Protein AF-0000000077100729 (afdb_homodimer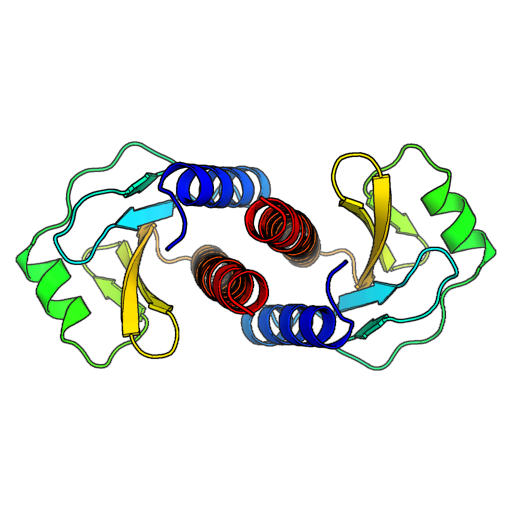)

Nearest PDB structures (foldseek):
  2gx5-assembly1_A  TM=7.049E-01  e=3.904E-05  Bacillus subtilis
  8c7o-assembly1_A  TM=6.662E-01  e=2.184E-04  Staphylococcus aureus subsp. aureus USA300
  3jpu-assembly3_D  TM=3.639E-01  e=1.127E+00  Pseudomonas aeruginosa
  3uid-assembly1_A  TM=4.462E-01  e=2.665E+00  Mycolicibacterium smegmatis MC2 155
  3pu2-assembly4_D  TM=4.890E-01  e=5.243E+00  Cereibacter sphaeroides 2.4.1

Secondary structure (DSSP, 8-state):
---HHHHHHHHHHHHHHH---EEEE-TTS-EEEESS--PPPPHHHHHHHHTSS-SEEEETTEEEEEEEETTEEEEEEEEE---HHHHHHHHHHHHHHHHHHHHHHHHHHHHH-/---HHHHHHHHHHHHHHH---EEEE-TTS-EEEESS--PPPPHHHHHHHHTSS-SEEEETTEEEEEEEETTEEEEEEEEE---HHHHHHHHHHHHHHHHHHHHHHHHHHHHH-

Radius of gyration: 18.24 Å; Cα contacts (8 Å, |Δi|>4): 377; chains: 2; bounding box: 46×57×37 Å

Foldseek 3Di:
DDALVVLQVLQCVLCVVQVWWKWKAWLQQHTSYTPDDDDTDDRVVSPVVVPDPDQWDDDPQKIWGFADAVNHTTMIMITGHDDPSNVVSSVVSSVVVNVVSNVVVVVVVVVVD/DDALVVLQVLQCVLCVVQVWWKWKAWLQQHTSYTPDDDDTDDRVVSPVVVPDPDQWDDDPQKIWGFADAVNHTTMIMITGHDDPSNVVSSVVSSVVVNVVSNVVVVVVVVVVD

Organism: Anaerostipes caccae (strain DSM 14662 / CCUG 47493 / JCM 13470 / NCIMB 13811 / L1-92) (NCBI:txid411490)

Structure (mmCIF, N/CA/C/O backbone):
data_AF-0000000077100729-model_v1
#
loop_
_entity.id
_entity.type
_entity.pdbx_description
1 polymer 'Roadblock/LAMTOR2 domain-containing protein'
#
loop_
_atom_site.group_PDB
_atom_site.id
_atom_site.type_symbol
_atom_site.label_atom_id
_atom_site.label_alt_id
_atom_site.label_comp_id
_atom_site.label_asym_id
_atom_site.label_entity_id
_atom_site.label_seq_id
_atom_site.pdbx_PDB_ins_code
_atom_site.Cartn_x
_atom_site.Cartn_y
_atom_site.Cartn_z
_atom_site.occupancy
_atom_site.B_iso_or_equiv
_atom_site.auth_seq_id
_atom_site.auth_comp_id
_atom_site.auth_asym_id
_atom_site.auth_atom_id
_atom_site.pdbx_PDB_model_num
ATOM 1 N N . MET A 1 1 ? -15.383 6.441 4.66 1 75.31 1 MET A N 1
ATOM 2 C CA . MET A 1 1 ? -14.133 6.93 5.238 1 75.31 1 MET A CA 1
ATOM 3 C C . MET A 1 1 ? -13.477 5.855 6.102 1 75.31 1 MET A C 1
ATOM 5 O O . MET A 1 1 ? -14.164 5.012 6.68 1 75.31 1 MET A O 1
ATOM 9 N N . ILE A 1 2 ? -12.07 5.754 5.949 1 89.88 2 ILE A N 1
ATOM 10 C CA . ILE A 1 2 ? -11.383 4.785 6.797 1 89.88 2 ILE A CA 1
ATOM 11 C C . ILE A 1 2 ? -11.188 5.367 8.195 1 89.88 2 ILE A C 1
ATOM 13 O O . ILE A 1 2 ? -11.086 6.586 8.359 1 89.88 2 ILE A O 1
ATOM 17 N N . SER A 1 3 ? -11.344 4.527 9.227 1 92.75 3 SER A N 1
ATOM 18 C CA . SER A 1 3 ? -11.203 4.965 10.609 1 92.75 3 SER A CA 1
ATOM 19 C C . SER A 1 3 ? -9.766 5.371 10.914 1 92.75 3 SER A C 1
ATOM 21 O O . SER A 1 3 ? -8.836 4.965 10.211 1 92.75 3 SER A O 1
ATOM 23 N N . ASN A 1 4 ? -9.57 6.164 11.992 1 96.56 4 ASN A N 1
ATOM 24 C CA . ASN A 1 4 ? -8.234 6.508 12.453 1 96.56 4 ASN A CA 1
ATOM 25 C C . ASN A 1 4 ? -7.414 5.266 12.781 1 96.56 4 ASN A C 1
ATOM 27 O O . ASN A 1 4 ? -6.195 5.25 12.594 1 96.56 4 ASN A O 1
ATOM 31 N N . GLN A 1 5 ? -8.109 4.273 13.266 1 96.38 5 GLN A N 1
ATOM 32 C CA . GLN A 1 5 ? -7.434 3.029 13.609 1 96.38 5 GLN A CA 1
ATOM 33 C C . GLN A 1 5 ? -6.844 2.363 12.367 1 96.38 5 GLN A C 1
ATOM 35 O O . GLN A 1 5 ? -5.703 1.896 12.391 1 96.38 5 GLN A O 1
ATOM 40 N N . ILE A 1 6 ? -7.605 2.312 11.305 1 96.62 6 ILE A N 1
ATOM 41 C CA . ILE A 1 6 ? -7.121 1.726 10.062 1 96.62 6 ILE A CA 1
ATOM 42 C C . ILE A 1 6 ? -5.945 2.543 9.523 1 96.62 6 ILE A C 1
ATOM 44 O O . ILE A 1 6 ? -4.949 1.981 9.062 1 96.62 6 ILE A O 1
ATOM 48 N N . LEU A 1 7 ? -6.078 3.885 9.625 1 98.31 7 LEU A N 1
ATOM 49 C CA . LEU A 1 7 ? -4.969 4.746 9.219 1 98.31 7 LEU A CA 1
ATOM 50 C C . LEU A 1 7 ? -3.719 4.434 10.031 1 98.31 7 LEU A C 1
ATOM 52 O O . LEU A 1 7 ? -2.629 4.297 9.477 1 98.31 7 LEU A O 1
ATOM 56 N N . GLN A 1 8 ? -3.889 4.312 11.336 1 98.75 8 GLN A N 1
ATOM 57 C CA . GLN A 1 8 ? -2.766 4.055 12.227 1 98.75 8 GLN A CA 1
ATOM 58 C C . GLN A 1 8 ? -2.115 2.707 11.922 1 98.75 8 GLN A C 1
ATOM 60 O O . GLN A 1 8 ? -0.89 2.607 11.836 1 98.75 8 GLN A O 1
ATOM 65 N N . GLU A 1 9 ? -2.969 1.694 11.695 1 98.19 9 GLU A N 1
ATOM 66 C CA . GLU A 1 9 ? -2.455 0.368 11.367 1 98.19 9 GLU A CA 1
ATOM 67 C C . GLU A 1 9 ? -1.696 0.386 10.039 1 98.19 9 GLU A C 1
ATOM 69 O O . GLU A 1 9 ? -0.685 -0.303 9.891 1 98.19 9 GLU A O 1
ATOM 74 N N . THR A 1 10 ? -2.248 1.144 9.109 1 98.69 10 THR A N 1
ATOM 75 C CA . THR A 1 10 ? -1.602 1.272 7.809 1 98.69 10 THR A CA 1
ATOM 76 C C . THR A 1 10 ? -0.228 1.923 7.949 1 98.69 10 THR A C 1
ATOM 78 O O . THR A 1 10 ? 0.768 1.397 7.449 1 98.69 10 THR A O 1
ATOM 81 N N . LEU A 1 11 ? -0.089 3.008 8.719 1 98.62 11 LEU A N 1
ATOM 82 C CA . LEU A 1 11 ? 1.185 3.699 8.891 1 98.62 11 LEU A CA 1
ATOM 83 C C . LEU A 1 11 ? 2.168 2.842 9.68 1 98.62 11 LEU A C 1
ATOM 85 O O . LEU A 1 11 ? 3.357 2.797 9.352 1 98.62 11 LEU A O 1
ATOM 89 N N . ASP A 1 12 ? 1.671 2.137 10.695 1 98.69 12 ASP A N 1
ATOM 90 C CA . ASP A 1 12 ? 2.533 1.261 11.477 1 98.69 12 ASP A CA 1
ATOM 91 C C . ASP A 1 12 ? 3.127 0.152 10.617 1 98.69 12 ASP A C 1
ATOM 93 O O . ASP A 1 12 ? 4.312 -0.172 10.734 1 98.69 12 ASP A O 1
ATOM 97 N N . GLY A 1 13 ? 2.273 -0.422 9.82 1 98.69 13 GLY A N 1
ATOM 98 C CA . GLY A 1 13 ? 2.756 -1.451 8.914 1 98.69 13 GLY A CA 1
ATOM 99 C C . GLY A 1 13 ? 3.824 -0.953 7.957 1 98.69 13 GLY A C 1
ATOM 100 O O . GLY A 1 13 ? 4.855 -1.602 7.777 1 98.69 13 GLY A O 1
ATOM 101 N N . ILE A 1 14 ? 3.635 0.22 7.375 1 98.5 14 ILE A N 1
ATOM 102 C CA . ILE A 1 14 ? 4.598 0.808 6.453 1 98.5 14 ILE A CA 1
ATOM 103 C C . ILE A 1 14 ? 5.891 1.135 7.195 1 98.5 14 ILE A C 1
ATOM 105 O O . ILE A 1 14 ? 6.988 0.877 6.691 1 98.5 14 ILE A O 1
ATOM 109 N N . HIS A 1 15 ? 5.773 1.672 8.383 1 97.88 15 HIS A N 1
ATOM 110 C CA . HIS A 1 15 ? 6.941 2.004 9.195 1 97.88 15 HIS A CA 1
ATOM 111 C C . HIS A 1 15 ? 7.75 0.756 9.531 1 97.88 15 HIS A C 1
ATOM 113 O O . HIS A 1 15 ? 8.984 0.782 9.484 1 97.88 15 HIS A O 1
ATOM 119 N N . SER A 1 16 ? 7.039 -0.288 9.898 1 98.25 16 SER A N 1
ATOM 120 C CA . SER A 1 16 ? 7.711 -1.535 10.258 1 98.25 16 SER A C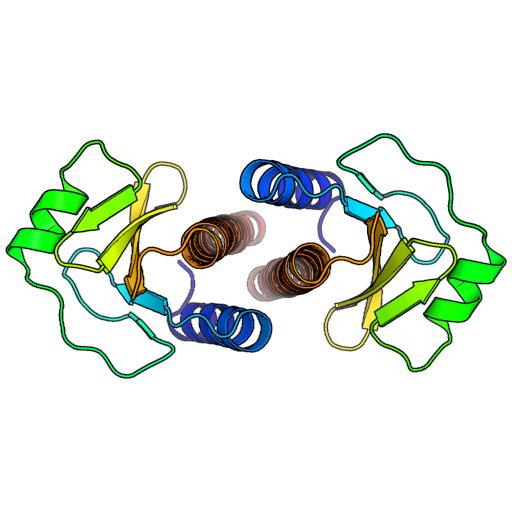A 1
ATOM 121 C C . SER A 1 16 ? 8.531 -2.07 9.086 1 98.25 16 SER A C 1
ATOM 123 O O . SER A 1 16 ? 9.594 -2.66 9.289 1 98.25 16 SER A O 1
ATOM 125 N N . ILE A 1 17 ? 8.055 -1.839 7.906 1 97.25 17 ILE A N 1
ATOM 126 C CA . ILE A 1 17 ? 8.711 -2.344 6.711 1 97.25 17 ILE A CA 1
ATOM 127 C C . ILE A 1 17 ? 9.836 -1.395 6.305 1 97.25 17 ILE A C 1
ATOM 129 O O . ILE A 1 17 ? 10.945 -1.835 5.977 1 97.25 17 ILE A O 1
ATOM 133 N N . SER A 1 18 ? 9.633 -0.106 6.363 1 95.62 18 SER A N 1
ATOM 134 C CA . SER A 1 18 ? 10.492 0.866 5.691 1 95.62 18 SER A CA 1
ATOM 135 C C . SER A 1 18 ? 11.375 1.611 6.688 1 95.62 18 SER A C 1
ATOM 137 O O . SER A 1 18 ? 12.359 2.242 6.301 1 95.62 18 SER A O 1
ATOM 139 N N . ASN A 1 19 ? 10.961 1.644 7.941 1 95.31 19 ASN A N 1
ATOM 140 C CA . ASN A 1 19 ? 11.594 2.428 8.992 1 95.31 19 ASN A CA 1
ATOM 141 C C . ASN A 1 19 ? 11.445 3.926 8.742 1 95.31 19 ASN A C 1
ATOM 143 O O . ASN A 1 19 ? 12.305 4.715 9.141 1 95.31 19 ASN A O 1
ATOM 147 N N . VAL A 1 20 ? 10.469 4.344 7.906 1 95.12 20 VAL A N 1
ATOM 148 C CA . VAL A 1 20 ? 10.195 5.75 7.625 1 95.12 20 VAL A CA 1
ATOM 149 C C . VAL A 1 20 ? 9.078 6.25 8.539 1 95.12 20 VAL A C 1
ATOM 151 O O . VAL A 1 20 ? 8.055 5.574 8.703 1 95.12 20 VAL A O 1
ATOM 154 N N . ASP A 1 21 ? 9.305 7.387 9.156 1 96.69 21 ASP A N 1
ATOM 155 C CA . ASP A 1 21 ? 8.273 8 9.984 1 96.69 21 ASP A CA 1
ATOM 156 C C . ASP A 1 21 ? 7.305 8.82 9.141 1 96.69 21 ASP A C 1
ATOM 158 O O . ASP A 1 21 ? 7.73 9.648 8.32 1 96.69 21 ASP A O 1
ATOM 162 N N . LEU A 1 22 ? 6.062 8.562 9.391 1 97.25 22 LEU A N 1
ATOM 163 C CA . LEU A 1 22 ? 4.992 9.203 8.633 1 97.25 22 LEU A CA 1
ATOM 164 C C . LEU A 1 22 ? 3.887 9.688 9.562 1 97.25 22 LEU A C 1
ATOM 166 O O . LEU A 1 22 ? 3.707 9.148 10.656 1 97.25 22 LEU A O 1
ATOM 170 N N . TYR A 1 23 ? 3.139 10.609 9.164 1 97.38 23 TYR A N 1
ATOM 171 C CA . TYR A 1 23 ? 1.889 10.922 9.852 1 97.38 23 TYR A CA 1
ATOM 172 C C . TYR A 1 23 ? 0.865 11.492 8.875 1 97.38 23 TYR A C 1
ATOM 174 O O . TYR A 1 23 ? 1.23 12.047 7.836 1 97.38 23 TYR A O 1
ATOM 182 N N . VAL A 1 24 ? -0.319 11.281 9.156 1 98.44 24 VAL A N 1
ATOM 183 C CA . VAL A 1 24 ? -1.457 11.742 8.359 1 98.44 24 VAL A CA 1
ATOM 184 C C . VAL A 1 24 ? -2.273 12.75 9.172 1 98.44 24 VAL A C 1
ATOM 186 O O . VAL A 1 24 ? -2.559 12.523 10.344 1 98.44 24 VAL A O 1
ATOM 189 N N . ILE A 1 25 ? -2.627 13.828 8.477 1 98.31 25 ILE A N 1
ATOM 190 C CA . ILE A 1 25 ? -3.438 14.852 9.133 1 98.31 25 ILE A CA 1
ATOM 191 C C . ILE A 1 25 ? -4.684 15.133 8.297 1 98.31 25 ILE A C 1
ATOM 193 O O . ILE A 1 25 ? -4.723 14.828 7.105 1 98.31 25 ILE A O 1
ATOM 197 N N . ASP A 1 26 ? -5.699 15.625 8.984 1 97.88 26 ASP A N 1
ATOM 198 C CA . ASP A 1 26 ? -6.848 16.109 8.219 1 97.88 26 ASP A CA 1
ATOM 199 C C . ASP A 1 26 ? -6.594 17.5 7.664 1 97.88 26 ASP A C 1
ATOM 201 O O . ASP A 1 26 ? -5.484 18.031 7.77 1 97.88 26 ASP A O 1
ATOM 205 N N . LEU A 1 27 ? -7.605 18.062 7.016 1 97.38 27 LEU A N 1
ATOM 206 C CA . LEU A 1 27 ? -7.391 19.312 6.281 1 97.38 27 LEU A CA 1
ATOM 207 C C . LEU A 1 27 ? -7.387 20.5 7.227 1 97.38 27 LEU A C 1
ATOM 209 O O . LEU A 1 27 ? -7.07 21.625 6.816 1 97.38 27 LEU A O 1
ATOM 213 N N . ASN A 1 28 ? -7.691 20.266 8.492 1 96.06 28 ASN A N 1
ATOM 214 C CA . ASN A 1 28 ? -7.598 21.312 9.516 1 96.06 28 ASN A CA 1
ATOM 215 C C . ASN A 1 28 ? -6.297 21.203 10.305 1 96.06 28 ASN A C 1
ATOM 217 O O . ASN A 1 28 ? -6.043 22 11.203 1 96.06 28 ASN A O 1
ATOM 221 N N . GLY A 1 29 ? -5.508 20.172 10.031 1 96.44 29 GLY A N 1
ATOM 222 C CA . GLY A 1 29 ? -4.215 20.031 10.68 1 96.44 29 GLY A CA 1
ATOM 223 C C . GLY A 1 29 ? -4.242 19.078 11.859 1 96.44 29 GLY A C 1
ATOM 224 O O . GLY A 1 29 ? -3.254 18.953 12.586 1 96.44 29 GLY A O 1
ATOM 225 N N . LYS A 1 30 ? -5.398 18.484 12.062 1 96.81 30 LYS A N 1
ATOM 226 C CA . LYS A 1 30 ? -5.492 17.5 13.133 1 96.81 30 LYS A CA 1
ATOM 227 C C . LYS A 1 30 ? -4.766 16.219 12.758 1 96.81 30 LYS A C 1
ATOM 229 O O . LYS A 1 30 ? -4.988 15.664 11.68 1 96.81 30 LYS A O 1
ATOM 234 N N . ILE A 1 31 ? -3.92 15.758 13.656 1 97.88 31 ILE A N 1
ATOM 235 C CA . ILE A 1 31 ? -3.189 14.516 13.43 1 97.88 31 ILE A CA 1
ATOM 236 C C . ILE A 1 31 ? -4.125 13.32 13.625 1 97.88 31 ILE A C 1
ATOM 238 O O . ILE A 1 31 ? -4.738 13.172 14.68 1 97.88 31 ILE A O 1
ATOM 242 N N . LEU A 1 32 ? -4.227 12.492 12.617 1 98.31 32 LEU A N 1
ATOM 243 C CA . LEU A 1 32 ? -5.137 11.352 12.656 1 98.31 32 LEU A CA 1
ATOM 244 C C . LEU A 1 32 ? -4.375 10.055 12.945 1 98.31 32 LEU A C 1
ATOM 246 O O . LEU A 1 32 ? -4.934 9.117 13.516 1 98.31 32 LEU A O 1
ATOM 250 N N . ALA A 1 33 ? -3.162 9.938 12.562 1 98.44 33 ALA A N 1
ATOM 251 C CA . ALA A 1 33 ? -2.27 8.797 12.742 1 98.44 33 ALA A CA 1
ATOM 252 C C . ALA A 1 33 ? -0.808 9.211 12.617 1 98.44 33 ALA A C 1
ATOM 254 O O . ALA A 1 33 ? -0.49 10.172 11.914 1 98.44 33 ALA A O 1
ATOM 255 N N . LYS A 1 34 ? 0.033 8.578 13.328 1 98.44 34 LYS A N 1
ATOM 256 C CA . LYS A 1 34 ? 1.447 8.938 13.312 1 98.44 34 LYS A CA 1
ATOM 257 C C . LYS A 1 34 ? 2.32 7.777 13.773 1 98.44 34 LYS A C 1
ATOM 259 O O . LYS A 1 34 ? 1.901 6.977 14.609 1 98.44 34 LYS A O 1
ATOM 264 N N . THR A 1 35 ? 3.58 7.715 13.227 1 98.12 35 THR A N 1
ATOM 265 C CA . THR A 1 35 ? 4.5 6.66 13.633 1 98.12 35 THR A CA 1
ATOM 266 C C . THR A 1 35 ? 5.551 7.199 14.602 1 98.12 35 THR A C 1
ATOM 268 O O . THR A 1 35 ? 6.371 6.438 15.117 1 98.12 35 THR A O 1
ATOM 271 N N . LYS A 1 36 ? 5.566 8.445 14.781 1 96.44 36 LYS A N 1
ATOM 272 C CA . LYS A 1 36 ? 6.461 9.094 15.727 1 96.44 36 LYS A CA 1
ATOM 273 C C . LYS A 1 36 ? 5.828 10.359 16.312 1 96.44 36 LYS A C 1
ATOM 275 O O . LYS A 1 36 ? 4.926 10.938 15.695 1 96.44 36 LYS A O 1
ATOM 280 N N . GLU A 1 37 ? 6.359 10.727 17.422 1 95.94 37 GLU A N 1
ATOM 281 C CA . GLU A 1 37 ? 5.902 11.992 17.984 1 95.94 37 GLU A CA 1
ATOM 282 C C . GLU A 1 37 ? 6.23 13.164 17.062 1 95.94 37 GLU A C 1
ATOM 284 O O . GLU A 1 37 ? 7.309 13.203 16.469 1 95.94 37 GLU A O 1
ATOM 289 N N . THR A 1 38 ? 5.227 14.008 16.922 1 92.62 38 THR A N 1
ATOM 290 C CA . THR A 1 38 ? 5.383 15.164 16.047 1 92.62 38 THR A CA 1
ATOM 291 C C . THR A 1 38 ? 4.594 16.359 16.578 1 92.62 38 THR A C 1
ATOM 293 O O . THR A 1 38 ? 3.691 16.188 17.406 1 92.62 38 THR A O 1
ATOM 296 N N . GLU A 1 39 ? 5.012 17.469 16.062 1 89.44 39 GLU A N 1
ATOM 297 C CA . GLU A 1 39 ? 4.273 18.672 16.406 1 89.44 39 GLU A CA 1
ATOM 298 C C . GLU A 1 39 ? 3.264 19.031 15.328 1 89.44 39 GLU A C 1
ATOM 300 O O . GLU A 1 39 ? 3.379 18.594 14.188 1 89.44 39 GLU A O 1
ATOM 305 N N . ALA A 1 40 ? 2.271 19.797 15.773 1 89.94 40 ALA A N 1
ATOM 306 C CA . ALA A 1 40 ? 1.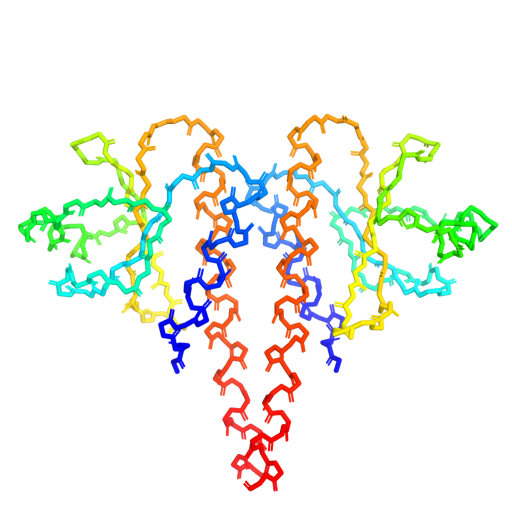286 20.281 14.805 1 89.94 40 ALA A CA 1
ATOM 307 C C . ALA A 1 40 ? 1.955 21.078 13.695 1 89.94 40 ALA A C 1
ATOM 309 O O . ALA A 1 40 ? 2.967 21.75 13.922 1 89.94 40 ALA A O 1
ATOM 310 N N . GLU A 1 41 ? 1.284 20.984 12.586 1 91.62 41 GLU A N 1
ATOM 311 C CA . GLU A 1 41 ? 1.794 21.75 11.453 1 91.62 41 GLU A CA 1
ATOM 312 C C . GLU A 1 41 ? 1.314 23.203 11.516 1 91.62 41 GLU A C 1
ATOM 314 O O . GLU A 1 41 ? 0.227 23.484 12.023 1 91.62 41 GLU A O 1
ATOM 319 N N . ASP A 1 42 ? 2.238 24 11.031 1 93.94 42 ASP A N 1
ATOM 320 C CA . ASP A 1 42 ? 1.835 25.391 10.883 1 93.94 42 ASP A CA 1
ATOM 321 C C . ASP A 1 42 ? 0.598 25.516 9.992 1 93.94 42 ASP A C 1
ATOM 323 O O . ASP A 1 42 ? 0.598 25.047 8.852 1 93.94 42 ASP A O 1
ATOM 327 N N . GLU A 1 43 ? -0.397 26.156 10.516 1 95.38 43 GLU A N 1
ATOM 328 C CA . GLU A 1 43 ? -1.679 26.234 9.82 1 95.38 43 GLU A CA 1
ATOM 329 C C . GLU A 1 43 ? -1.522 26.906 8.461 1 95.38 43 GLU A C 1
ATOM 331 O O . GLU A 1 43 ? -2.102 26.453 7.473 1 95.38 43 GLU A O 1
ATOM 336 N N . ASP A 1 44 ? -0.784 27.984 8.438 1 96.25 44 ASP A N 1
ATOM 337 C CA . ASP A 1 44 ? -0.604 28.719 7.195 1 96.25 44 ASP A CA 1
ATOM 338 C C . ASP A 1 44 ? 0.123 27.875 6.152 1 96.25 44 ASP A C 1
ATOM 340 O O . ASP A 1 44 ? -0.233 27.891 4.973 1 96.25 44 ASP A O 1
ATOM 344 N N . THR A 1 45 ? 1.13 27.219 6.617 1 95.94 45 THR A N 1
ATOM 345 C CA . THR A 1 45 ? 1.863 26.344 5.715 1 95.94 45 THR A CA 1
ATOM 346 C C . THR A 1 45 ? 0.949 25.25 5.16 1 95.94 45 THR A C 1
ATOM 348 O O . THR A 1 45 ? 0.933 25 3.953 1 95.94 45 THR A O 1
ATOM 351 N N . LEU A 1 46 ? 0.194 24.641 6.02 1 97.12 46 LEU A N 1
ATOM 352 C CA . LEU A 1 46 ? -0.724 23.594 5.609 1 97.12 46 LEU A CA 1
ATOM 353 C C . LEU A 1 46 ? -1.76 24.125 4.625 1 97.12 46 LEU A C 1
ATOM 355 O O . LEU A 1 46 ? -1.988 23.516 3.572 1 97.12 46 LEU A O 1
ATOM 359 N N . LYS A 1 47 ? -2.359 25.203 4.949 1 97.44 47 LYS A N 1
ATOM 360 C CA . LYS A 1 47 ? -3.365 25.812 4.09 1 97.44 47 LYS A CA 1
ATOM 361 C C . LYS A 1 47 ? -2.783 26.172 2.721 1 97.44 47 LYS A C 1
ATOM 363 O O . LYS A 1 47 ? -3.445 26 1.696 1 97.44 47 LYS A O 1
ATOM 368 N N . GLY A 1 48 ? -1.6 26.703 2.754 1 97.44 48 GLY A N 1
ATOM 369 C CA . GLY A 1 48 ? -0.917 26.984 1.502 1 97.44 48 GLY A CA 1
ATOM 370 C C . GLY A 1 48 ? -0.777 25.766 0.609 1 97.44 48 GLY A C 1
ATOM 371 O O . GLY A 1 48 ? -1.016 25.844 -0.598 1 97.44 48 GLY A O 1
ATOM 372 N N . PHE A 1 49 ? -0.419 24.688 1.166 1 97.94 49 PHE A N 1
ATOM 373 C CA . PHE A 1 49 ? -0.253 23.453 0.406 1 97.94 49 PHE A CA 1
ATOM 374 C C . PHE A 1 49 ? -1.6 22.938 -0.086 1 97.94 49 PHE A C 1
ATOM 376 O O . PHE A 1 49 ? -1.736 22.547 -1.25 1 97.94 49 PHE A O 1
ATOM 383 N N . ILE A 1 50 ? -2.596 22.906 0.794 1 97.94 50 ILE A N 1
ATOM 384 C CA . ILE A 1 50 ? -3.93 22.422 0.469 1 97.94 50 ILE A CA 1
ATOM 385 C C . ILE A 1 50 ? -4.488 23.188 -0.726 1 97.94 50 ILE A C 1
ATOM 387 O O . ILE A 1 50 ? -5.137 22.609 -1.599 1 97.94 50 ILE A O 1
ATOM 391 N N . ASN A 1 51 ? -4.156 24.391 -0.782 1 97.44 51 ASN A N 1
ATOM 392 C CA . ASN A 1 51 ? -4.73 25.266 -1.802 1 97.44 51 ASN A CA 1
ATOM 393 C C . ASN A 1 51 ? -3.836 25.344 -3.033 1 97.44 51 ASN A C 1
ATOM 395 O O . ASN A 1 51 ? -4.188 26 -4.016 1 97.44 51 ASN A O 1
ATOM 399 N N . SER A 1 52 ? -2.721 24.781 -2.979 1 97 52 SER A N 1
ATOM 400 C CA . SER A 1 52 ? -1.825 24.766 -4.133 1 97 52 SER A CA 1
ATOM 401 C C . SER A 1 52 ? -2.248 23.719 -5.156 1 97 52 SER A C 1
ATOM 403 O O . SER A 1 52 ? -3.076 22.859 -4.859 1 97 52 SER A O 1
ATOM 405 N N . VAL A 1 53 ? -1.693 23.75 -6.332 1 96.12 53 VAL A N 1
ATOM 406 C CA . VAL A 1 53 ? -1.994 22.781 -7.379 1 96.12 53 VAL A CA 1
ATOM 407 C C . VAL A 1 53 ? -1.082 21.562 -7.234 1 96.12 53 VAL A C 1
ATOM 409 O O . VAL A 1 53 ? -1.312 20.531 -7.867 1 96.12 53 VAL A O 1
ATOM 412 N N . ALA A 1 54 ? -0.042 21.734 -6.355 1 96.5 54 ALA A N 1
ATOM 413 C CA . ALA A 1 54 ? 0.934 20.672 -6.207 1 96.5 54 ALA A CA 1
ATOM 414 C C . ALA A 1 54 ? 0.321 19.469 -5.496 1 96.5 54 ALA A C 1
ATOM 416 O O . ALA A 1 54 ? -0.434 19.625 -4.535 1 96.5 54 ALA A O 1
ATOM 417 N N . GLU A 1 55 ? 0.598 18.234 -5.949 1 96.94 55 GLU A N 1
ATOM 418 C CA . GLU A 1 55 ? 0.182 17.016 -5.258 1 96.94 55 GLU A CA 1
ATOM 419 C C . GLU A 1 55 ? 1.154 16.656 -4.137 1 96.94 55 GLU A C 1
ATOM 421 O O . GLU A 1 55 ? 0.794 15.938 -3.201 1 96.94 55 GLU A O 1
ATOM 426 N N . SER A 1 56 ? 2.381 17.125 -4.301 1 96.06 56 SER A N 1
ATOM 427 C CA . SER A 1 56 ? 3.43 16.953 -3.301 1 96.06 56 SER A CA 1
ATOM 428 C C . SER A 1 56 ? 4.379 18.156 -3.299 1 96.06 56 SER A C 1
ATOM 430 O O . SER A 1 56 ? 4.512 18.844 -4.309 1 96.06 56 SER A O 1
ATOM 432 N N . GLN A 1 57 ? 4.859 18.375 -2.074 1 94.25 57 GLN A N 1
ATOM 433 C CA . GLN A 1 57 ? 5.754 19.531 -1.965 1 94.25 57 GLN A CA 1
ATOM 434 C C . GLN A 1 57 ? 6.66 19.406 -0.742 1 94.25 57 GLN A C 1
ATOM 436 O O . GLN A 1 57 ? 6.281 18.797 0.261 1 94.25 57 GLN A O 1
ATOM 441 N N . VAL A 1 58 ? 7.906 19.984 -0.914 1 93.12 58 VAL A N 1
ATOM 442 C CA . VAL A 1 58 ? 8.812 20.094 0.228 1 93.12 58 VAL A CA 1
ATOM 443 C C . VAL A 1 58 ? 8.703 21.484 0.843 1 93.12 58 VAL A C 1
ATOM 445 O O . VAL A 1 58 ? 8.844 22.484 0.146 1 93.12 58 VAL A O 1
ATOM 448 N N . VAL A 1 59 ? 8.352 21.516 2.137 1 90.25 59 VAL A N 1
ATOM 449 C CA . VAL A 1 59 ? 8.25 22.781 2.846 1 90.25 5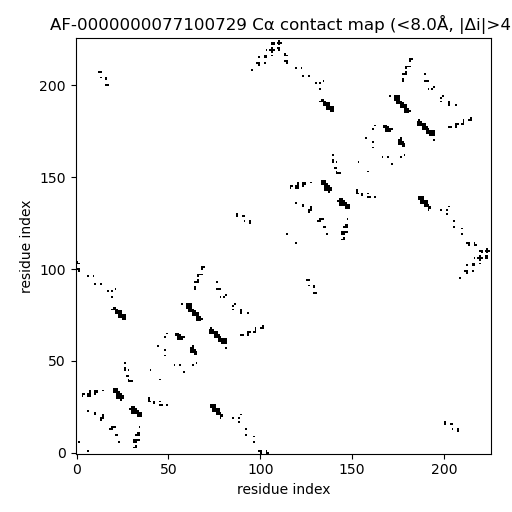9 VAL A CA 1
ATOM 450 C C . VAL A 1 59 ? 8.906 22.672 4.219 1 90.25 59 VAL A C 1
ATOM 452 O O . VAL A 1 59 ? 8.516 21.828 5.027 1 90.25 59 VAL A O 1
ATOM 455 N N . GLY A 1 60 ? 9.883 23.531 4.555 1 86.38 60 GLY A N 1
ATOM 456 C CA . GLY A 1 60 ? 10.484 23.562 5.879 1 86.38 60 GLY A CA 1
ATOM 457 C C . GLY A 1 60 ? 11.109 22.25 6.289 1 86.38 60 GLY A C 1
ATOM 458 O O . GLY A 1 60 ? 10.938 21.797 7.426 1 86.38 60 GLY A O 1
ATOM 459 N N . GLY A 1 61 ? 11.625 21.453 5.445 1 83.38 61 GLY A N 1
ATOM 460 C CA . GLY A 1 61 ? 12.312 20.219 5.762 1 83.38 61 GLY A CA 1
ATOM 461 C C . GLY A 1 61 ? 11.383 19.016 5.836 1 83.38 61 GLY A C 1
ATOM 462 O O . GLY A 1 61 ? 11.805 17.922 6.211 1 83.38 61 GLY A O 1
ATOM 463 N N . LYS A 1 62 ? 10.125 19.281 5.516 1 89.19 62 LYS A N 1
ATOM 464 C CA . LYS A 1 62 ? 9.148 18.203 5.484 1 89.19 62 LYS A CA 1
ATOM 465 C C . LYS A 1 62 ? 8.586 18 4.082 1 89.19 62 LYS A C 1
ATOM 467 O O . LYS A 1 62 ? 8.555 18.953 3.287 1 89.19 62 LYS A O 1
ATOM 472 N N . GLN A 1 63 ? 8.188 16.859 3.82 1 94.25 63 GLN A N 1
ATOM 473 C CA . GLN A 1 63 ? 7.508 16.562 2.561 1 94.25 63 GLN A CA 1
ATOM 474 C C . GLN A 1 63 ? 6.012 16.359 2.771 1 94.25 63 GLN A C 1
ATOM 476 O O . GLN A 1 63 ? 5.602 15.602 3.654 1 94.25 63 GLN A O 1
ATOM 481 N N . TYR A 1 64 ? 5.219 17.062 1.952 1 96.88 64 TYR A N 1
ATOM 482 C CA . TYR A 1 64 ? 3.764 17.016 1.994 1 96.88 64 TYR A CA 1
ATOM 483 C C . TYR A 1 64 ? 3.209 16.281 0.783 1 96.88 64 TYR A C 1
ATOM 485 O O . TYR A 1 64 ? 3.686 16.453 -0.338 1 96.88 64 TYR A O 1
ATOM 493 N N . PHE A 1 65 ? 2.189 15.438 1.038 1 98.38 65 PHE A N 1
ATOM 494 C CA . PHE A 1 65 ? 1.504 14.734 -0.04 1 98.38 65 PHE A CA 1
ATOM 495 C C . PHE A 1 65 ? -0.008 14.82 0.138 1 98.38 65 PHE A C 1
ATOM 497 O O . PHE A 1 65 ? -0.519 14.625 1.243 1 98.38 65 PHE A O 1
ATOM 504 N N . LYS A 1 66 ? -0.699 15.078 -0.92 1 98.75 66 LYS A N 1
ATOM 505 C CA . LYS A 1 66 ? -2.158 15.039 -0.888 1 98.75 66 LYS A CA 1
ATOM 506 C C . LYS A 1 66 ? -2.676 13.617 -1.029 1 98.75 66 LYS A C 1
ATOM 508 O O . LYS A 1 66 ? -2.129 12.82 -1.802 1 98.75 66 LYS A O 1
ATOM 513 N N . ILE A 1 67 ? -3.625 13.281 -0.28 1 98.62 67 ILE A N 1
ATOM 514 C CA . ILE A 1 67 ? -4.348 12.023 -0.405 1 98.62 67 ILE A CA 1
ATOM 515 C C . ILE A 1 67 ? -5.777 12.289 -0.873 1 98.62 67 ILE A C 1
ATOM 517 O O . ILE A 1 67 ? -6.539 12.977 -0.192 1 98.62 67 ILE A O 1
ATOM 521 N N . PHE A 1 68 ? -6.137 11.617 -1.95 1 98.12 68 PHE A N 1
ATOM 522 C CA . PHE A 1 68 ? -7.441 11.891 -2.537 1 98.12 68 PHE A CA 1
ATOM 523 C C . PHE A 1 68 ? -8.383 10.703 -2.361 1 98.12 68 PHE A C 1
ATOM 525 O O . PHE A 1 68 ? -7.949 9.555 -2.418 1 98.12 68 PHE A O 1
ATOM 532 N N . ASP A 1 69 ? -9.602 10.984 -2.078 1 96.19 69 ASP A N 1
ATOM 533 C CA . ASP A 1 69 ? -10.727 10.062 -2.189 1 96.19 69 ASP A CA 1
ATOM 534 C C . ASP A 1 69 ? -11.562 10.367 -3.432 1 96.19 69 ASP A C 1
ATOM 536 O O . ASP A 1 69 ? -12.5 11.164 -3.375 1 96.19 69 ASP A O 1
ATOM 540 N N . ASP A 1 70 ? -11.414 9.602 -4.43 1 89.75 70 ASP A N 1
ATOM 541 C CA . ASP A 1 70 ? -12.125 9.859 -5.684 1 89.75 70 ASP A CA 1
ATOM 542 C C . ASP A 1 70 ? -12.07 11.344 -6.043 1 89.75 70 ASP A C 1
ATOM 544 O O . ASP A 1 70 ? -13.117 11.984 -6.215 1 89.75 70 ASP A O 1
ATOM 548 N N . LYS A 1 71 ? -11.195 12.078 -6.285 1 91.31 71 LYS A N 1
ATOM 549 C CA . LYS A 1 71 ? -10.938 13.438 -6.754 1 91.31 71 LYS A CA 1
ATOM 550 C C . LYS A 1 71 ? -11.055 14.445 -5.613 1 91.31 71 LYS A C 1
ATOM 552 O O . LYS A 1 71 ? -10.672 15.602 -5.762 1 91.31 71 LYS A O 1
ATOM 557 N N . ARG A 1 72 ? -11.602 13.992 -4.523 1 95.31 72 ARG A N 1
ATOM 558 C CA . ARG A 1 72 ? -11.719 14.883 -3.381 1 95.31 72 ARG A CA 1
ATOM 559 C C . ARG A 1 72 ? -10.508 14.758 -2.461 1 95.31 72 ARG A C 1
ATOM 561 O O . ARG A 1 72 ? -10.148 13.656 -2.051 1 95.31 72 ARG A O 1
ATOM 568 N N . LEU A 1 73 ? -9.969 15.898 -2.158 1 98 73 LEU A N 1
ATOM 569 C CA . LEU A 1 73 ? -8.867 15.914 -1.202 1 98 73 LEU A CA 1
ATOM 570 C C . LEU A 1 73 ? -9.344 15.531 0.192 1 98 73 LEU A C 1
ATOM 572 O O . LEU A 1 73 ? -10.219 16.188 0.757 1 98 73 LEU A O 1
ATOM 576 N N . GLU A 1 74 ? -8.742 14.469 0.724 1 97.94 74 GLU A N 1
ATOM 577 C CA . GLU A 1 74 ? -9.242 13.922 1.983 1 97.94 74 GLU A CA 1
ATOM 578 C C . GLU A 1 74 ? -8.25 14.148 3.117 1 97.94 74 GLU A C 1
ATOM 580 O O . GLU A 1 74 ? -8.633 14.523 4.227 1 97.94 74 GLU A O 1
ATOM 585 N N . TYR A 1 75 ? -7.043 13.836 2.904 1 98.38 75 TYR A N 1
ATOM 586 C CA . TYR A 1 75 ? -5.996 13.914 3.918 1 98.38 75 TYR A CA 1
ATOM 587 C C . TYR A 1 75 ? -4.711 14.492 3.336 1 98.38 75 TYR A C 1
ATOM 589 O O . TYR A 1 75 ? -4.598 14.664 2.121 1 98.38 75 TYR A O 1
ATOM 597 N N . VAL A 1 76 ? -3.795 14.82 4.25 1 98.62 76 VAL A N 1
ATOM 598 C CA . VAL A 1 76 ? -2.412 15.125 3.895 1 98.62 76 VAL A CA 1
ATOM 599 C C . VAL A 1 76 ? -1.47 14.172 4.625 1 98.62 76 VAL A C 1
ATOM 601 O O . VA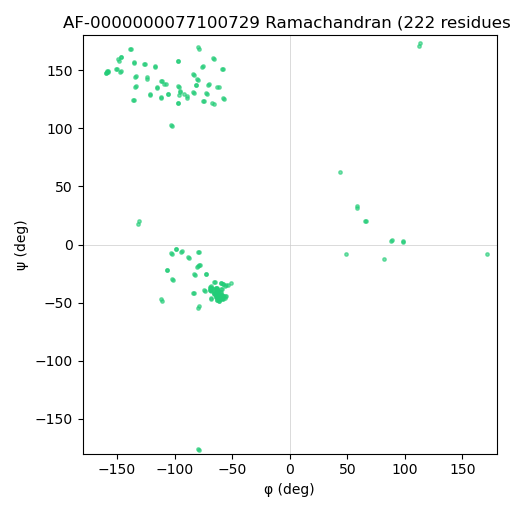L A 1 76 ? -1.629 13.93 5.82 1 98.62 76 VAL A O 1
ATOM 604 N N . LEU A 1 77 ? -0.583 13.562 3.863 1 98.69 77 LEU A N 1
ATOM 605 C CA . LEU A 1 77 ? 0.5 12.773 4.438 1 98.69 77 LEU A CA 1
ATOM 606 C C . LEU A 1 77 ? 1.777 13.594 4.547 1 98.69 77 LEU A C 1
ATOM 608 O O . LEU A 1 77 ? 2.129 14.328 3.623 1 98.69 77 LEU A O 1
ATOM 612 N N . LEU A 1 78 ? 2.443 13.477 5.688 1 97.12 78 LEU A N 1
ATOM 613 C CA . LEU A 1 78 ? 3.707 14.18 5.887 1 97.12 78 LEU A CA 1
ATOM 614 C C . LEU A 1 78 ? 4.82 13.203 6.258 1 97.12 78 LEU A C 1
ATOM 616 O O . LEU A 1 78 ? 4.578 12.203 6.941 1 97.12 78 LEU A O 1
ATOM 620 N N . ALA A 1 79 ? 5.957 13.438 5.812 1 94.69 79 ALA A N 1
ATOM 621 C CA . ALA A 1 79 ? 7.172 12.695 6.133 1 94.69 79 ALA A CA 1
ATOM 622 C C . ALA A 1 79 ? 8.336 13.641 6.426 1 94.69 79 ALA A C 1
ATOM 624 O O . ALA A 1 79 ? 8.453 14.703 5.805 1 94.69 79 ALA A O 1
ATOM 625 N N . ASP A 1 80 ? 9.125 13.125 7.395 1 87.44 80 ASP A N 1
ATOM 626 C CA . ASP A 1 80 ? 10.305 13.93 7.699 1 87.44 80 ASP A CA 1
ATOM 627 C C . ASP A 1 80 ? 11.484 13.523 6.824 1 87.44 80 ASP A C 1
ATOM 629 O O . ASP A 1 80 ? 11.82 12.336 6.734 1 87.44 80 ASP A O 1
ATOM 633 N N . GLY A 1 81 ? 12.016 14.438 6.227 1 77.5 81 GLY A N 1
ATOM 634 C CA . GLY A 1 81 ? 13.203 14.164 5.434 1 77.5 81 GLY A CA 1
ATOM 635 C C . GLY A 1 81 ? 12.977 14.312 3.943 1 77.5 81 GLY A C 1
ATOM 636 O O . GLY A 1 81 ? 11.836 14.516 3.502 1 77.5 81 GLY A O 1
ATOM 637 N N . GLU A 1 82 ? 14.164 14.242 3.168 1 77.19 82 GLU A N 1
ATOM 638 C CA . GLU A 1 82 ? 14.086 14.531 1.74 1 77.19 82 GLU A CA 1
ATOM 639 C C . GLU A 1 82 ? 14.781 13.453 0.914 1 77.19 82 GLU A C 1
ATOM 641 O O . GLU A 1 82 ? 15.008 13.633 -0.284 1 77.19 82 GLU A O 1
ATOM 646 N N . SER A 1 83 ? 14.977 12.312 1.446 1 82.75 83 SER A N 1
ATOM 647 C CA . SER A 1 83 ? 15.664 11.297 0.669 1 82.75 83 SER A CA 1
ATOM 648 C C . SER A 1 83 ? 14.75 10.68 -0.384 1 82.75 83 SER A C 1
ATOM 650 O O . SER A 1 83 ? 13.523 10.758 -0.265 1 82.75 83 SER A O 1
ATOM 652 N N . GLU A 1 84 ? 15.367 10.203 -1.452 1 82.62 84 GLU A N 1
ATOM 653 C CA . GLU A 1 84 ? 14.633 9.539 -2.521 1 82.62 84 GLU A CA 1
ATOM 654 C C . GLU A 1 84 ? 13.875 8.32 -1.994 1 82.62 84 GLU A C 1
ATOM 656 O O . GLU A 1 84 ? 12.766 8.031 -2.443 1 82.62 84 GLU A O 1
ATOM 661 N N . SER A 1 85 ? 14.469 7.621 -1.105 1 87.69 85 SER A N 1
ATOM 662 C CA . SER A 1 85 ? 13.82 6.449 -0.525 1 87.69 85 SER A CA 1
ATOM 663 C C . SER A 1 85 ? 12.562 6.84 0.251 1 87.69 85 SER A C 1
ATOM 665 O O . SER A 1 85 ? 11.531 6.172 0.155 1 87.69 85 SER A O 1
ATOM 667 N N . MET A 1 86 ? 12.695 7.988 0.929 1 91.62 86 MET A N 1
ATOM 668 C CA . MET A 1 86 ? 11.547 8.484 1.68 1 91.62 86 MET A CA 1
ATOM 669 C C . MET A 1 86 ? 10.422 8.891 0.739 1 91.62 86 MET A C 1
ATOM 671 O O . MET A 1 86 ? 9.25 8.609 1.008 1 91.62 86 MET A O 1
ATOM 675 N N . TYR A 1 87 ? 10.844 9.477 -0.372 1 93.75 87 TYR A N 1
ATOM 676 C CA . TYR A 1 87 ? 9.844 9.922 -1.341 1 93.75 87 TYR A CA 1
ATOM 677 C C . TYR A 1 87 ? 9.047 8.742 -1.884 1 93.75 87 TYR A C 1
ATOM 679 O O . TYR A 1 87 ? 7.82 8.789 -1.946 1 93.75 87 TYR A O 1
ATOM 687 N N . MET A 1 88 ? 9.727 7.703 -2.225 1 94.94 88 MET A N 1
ATOM 688 C CA . MET A 1 88 ? 9.086 6.508 -2.77 1 94.94 88 MET A CA 1
ATOM 689 C C . MET A 1 88 ? 8.141 5.883 -1.747 1 94.94 88 MET A C 1
ATOM 691 O O . MET A 1 88 ? 7 5.551 -2.07 1 94.94 88 MET A O 1
ATOM 695 N N . VAL A 1 89 ? 8.633 5.785 -0.526 1 96.69 89 VAL A N 1
ATOM 696 C CA . VAL A 1 89 ? 7.848 5.18 0.542 1 96.69 89 VAL A CA 1
ATOM 697 C C . VAL A 1 89 ? 6.594 6.012 0.796 1 96.69 89 VAL A C 1
ATOM 699 O O . VAL A 1 89 ? 5.5 5.465 0.954 1 96.69 89 VAL A O 1
ATOM 702 N N . ALA A 1 90 ? 6.703 7.305 0.786 1 97.62 90 ALA A N 1
ATOM 703 C CA . ALA A 1 90 ? 5.57 8.195 1.022 1 97.62 90 ALA A CA 1
ATOM 704 C C . ALA A 1 90 ? 4.543 8.086 -0.1 1 97.62 90 ALA A C 1
ATOM 706 O O . ALA A 1 90 ? 3.338 8.039 0.156 1 97.62 90 ALA A O 1
ATOM 707 N N . LYS A 1 91 ? 5.074 8.016 -1.325 1 97.62 91 LYS A N 1
ATOM 708 C CA . LYS A 1 91 ? 4.164 7.855 -2.457 1 97.62 91 LYS A CA 1
ATOM 709 C C . LYS A 1 91 ? 3.41 6.531 -2.377 1 97.62 91 LYS A C 1
ATOM 711 O O . LYS A 1 91 ? 2.225 6.465 -2.705 1 97.62 91 LYS A O 1
ATOM 716 N N . MET A 1 92 ? 4.062 5.535 -1.93 1 98.19 92 MET A N 1
ATOM 717 C CA . MET A 1 92 ? 3.418 4.234 -1.765 1 98.19 92 MET A CA 1
ATOM 718 C C . MET A 1 92 ? 2.391 4.277 -0.637 1 98.19 92 MET A C 1
ATOM 720 O O . MET A 1 92 ? 1.349 3.625 -0.717 1 98.19 92 MET A O 1
ATOM 724 N N . ALA A 1 93 ? 2.73 5.004 0.391 1 98.56 93 ALA A N 1
ATOM 725 C CA . ALA A 1 93 ? 1.78 5.168 1.487 1 98.56 93 ALA A CA 1
ATOM 726 C C . ALA A 1 93 ? 0.514 5.875 1.012 1 98.56 93 ALA A C 1
ATOM 728 O O . ALA A 1 93 ? -0.599 5.441 1.322 1 98.56 93 ALA A O 1
ATOM 729 N N . VAL A 1 94 ? 0.716 6.934 0.241 1 98.69 94 VAL A N 1
ATOM 730 C CA . VAL A 1 94 ? -0.414 7.668 -0.318 1 98.69 94 VAL A CA 1
ATOM 731 C C . VAL A 1 94 ? -1.271 6.73 -1.166 1 98.69 94 VAL A C 1
ATOM 733 O O . VAL A 1 94 ? -2.49 6.672 -0.995 1 98.69 94 VAL A O 1
ATOM 736 N N . PHE A 1 95 ? -0.604 6.012 -1.974 1 98.75 95 PHE A N 1
ATOM 737 C CA . PHE A 1 95 ? -1.278 5.082 -2.873 1 98.75 95 PHE A CA 1
ATOM 738 C C . PHE A 1 95 ? -2.068 4.043 -2.086 1 98.75 95 PHE A C 1
ATOM 740 O O . PHE A 1 95 ? -3.213 3.738 -2.428 1 98.75 95 PHE A O 1
ATOM 747 N N . GLN A 1 96 ? -1.433 3.533 -1.112 1 98.5 96 GLN A N 1
ATOM 748 C CA . GLN A 1 96 ? -2.09 2.523 -0.29 1 98.5 96 GLN A CA 1
ATOM 749 C C . GLN A 1 96 ? -3.322 3.096 0.403 1 98.5 96 GLN A C 1
ATOM 751 O O . GLN A 1 96 ? -4.391 2.479 0.389 1 98.5 96 GLN A O 1
ATOM 756 N N . ILE A 1 97 ? -3.26 4.199 0.979 1 98.56 97 ILE A N 1
ATOM 757 C CA . ILE A 1 97 ? -4.375 4.809 1.693 1 98.56 97 ILE A CA 1
ATOM 758 C C . ILE A 1 97 ? -5.508 5.113 0.717 1 98.56 97 ILE A C 1
ATOM 760 O O . ILE A 1 97 ? -6.676 4.855 1.01 1 98.56 97 ILE A O 1
ATOM 764 N N . GLU A 1 98 ? -5.141 5.629 -0.446 1 98.06 98 GLU A N 1
ATOM 765 C CA . GLU A 1 98 ? -6.168 5.918 -1.441 1 98.06 98 GLU A CA 1
ATOM 766 C C . GLU A 1 98 ? -6.891 4.641 -1.873 1 98.06 98 GLU A C 1
ATOM 768 O O . GLU A 1 98 ? -8.109 4.641 -2.053 1 98.06 98 GLU A O 1
ATOM 773 N N . SER A 1 99 ? -6.133 3.564 -2.021 1 97 99 SER A N 1
ATOM 774 C CA . SER A 1 99 ? -6.734 2.287 -2.389 1 97 99 SER A CA 1
ATOM 775 C C . SER A 1 99 ? -7.695 1.799 -1.31 1 97 99 SER A C 1
ATOM 777 O O . SER A 1 99 ? -8.75 1.235 -1.616 1 97 99 SER A O 1
ATOM 779 N N . LEU A 1 100 ? -7.348 2.012 -0.046 1 96.31 100 LEU A N 1
ATOM 780 C CA . LEU A 1 100 ? -8.203 1.597 1.058 1 96.31 100 LEU A CA 1
ATOM 781 C C . LEU A 1 100 ? -9.469 2.445 1.111 1 96.31 100 LEU A C 1
ATOM 783 O O . LEU A 1 100 ? -10.555 1.932 1.396 1 96.31 100 LEU A O 1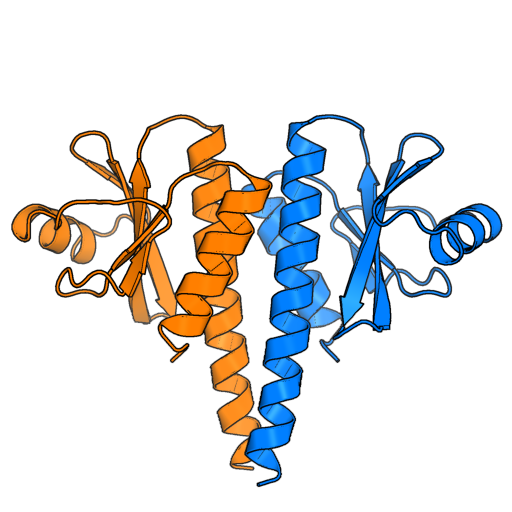
ATOM 787 N N . LEU A 1 101 ? -9.336 3.756 0.841 1 95.19 101 LEU A N 1
ATOM 788 C CA . LEU A 1 101 ? -10.508 4.625 0.797 1 95.19 101 LEU A CA 1
ATOM 789 C C . LEU A 1 101 ? -11.516 4.121 -0.229 1 95.19 101 LEU A C 1
ATOM 791 O O . LEU A 1 101 ? -12.719 4.094 0.04 1 95.19 101 LEU A O 1
ATOM 795 N N . VAL A 1 102 ? -10.992 3.758 -1.372 1 93.56 102 VAL A N 1
ATOM 796 C CA . VAL A 1 102 ? -11.852 3.232 -2.428 1 93.56 102 VAL A CA 1
ATOM 797 C C . VAL A 1 102 ? -12.508 1.934 -1.964 1 93.56 102 VAL A C 1
ATOM 799 O O . VAL A 1 102 ? -13.719 1.753 -2.113 1 93.56 102 VAL A O 1
ATOM 802 N N . ALA A 1 103 ? -11.734 1.03 -1.407 1 91.94 103 ALA A N 1
ATOM 803 C CA . ALA A 1 103 ? -12.219 -0.28 -0.985 1 91.94 103 ALA A CA 1
ATOM 804 C C . ALA A 1 103 ? -13.32 -0.143 0.067 1 91.94 103 ALA A C 1
ATOM 806 O O . ALA A 1 103 ? -14.328 -0.851 0.018 1 91.94 103 ALA A O 1
ATOM 807 N N . TYR A 1 104 ? -13.164 0.759 0.979 1 89.38 104 TYR A N 1
ATOM 808 C CA . TYR A 1 104 ? -14.109 0.908 2.082 1 89.38 104 TYR A CA 1
ATOM 809 C C . TYR A 1 104 ? -15.359 1.644 1.63 1 89.38 104 TYR A C 1
ATOM 811 O O . TYR A 1 104 ? -16.391 1.595 2.303 1 89.38 104 TYR A O 1
ATOM 819 N N . LYS A 1 105 ? -15.312 2.354 0.472 1 83.94 105 LYS A N 1
ATOM 820 C CA . LYS A 1 105 ? -16.5 2.949 -0.126 1 83.94 105 LYS A CA 1
ATOM 821 C C . LYS A 1 105 ? -17.312 1.903 -0.882 1 83.94 105 LYS A C 1
ATOM 823 O O . LYS A 1 105 ? -18.547 1.94 -0.868 1 83.94 105 LYS A O 1
ATOM 828 N N . GLU A 1 106 ? -16.625 1.229 -1.812 1 75.19 106 GLU A N 1
ATOM 829 C CA . GLU A 1 106 ? -17.328 0.191 -2.568 1 75.19 106 GLU A CA 1
ATOM 830 C C . GLU A 1 106 ? -18.047 -0.778 -1.639 1 75.19 106 GLU A C 1
ATOM 832 O O . GLU A 1 106 ? -19.094 -1.33 -1.999 1 75.19 106 GLU A O 1
ATOM 837 N N . ARG A 1 107 ? -17.578 -1.015 -0.629 1 59.81 107 ARG A N 1
ATOM 838 C CA . ARG A 1 107 ? -18.219 -1.868 0.369 1 59.81 107 ARG A CA 1
ATOM 839 C C . ARG A 1 107 ? -19.609 -1.35 0.73 1 59.81 107 ARG A C 1
ATOM 841 O O . ARG A 1 107 ? -20.562 -2.125 0.833 1 59.81 107 ARG A O 1
ATOM 848 N N . PHE A 1 108 ? -19.719 -0.07 0.97 1 52.81 108 PHE A N 1
ATOM 849 C CA . PHE A 1 108 ? -21 0.495 1.34 1 52.81 108 PHE A CA 1
ATOM 850 C C . PHE A 1 108 ? -22 0.37 0.192 1 52.81 108 PHE A C 1
ATOM 852 O O . PHE A 1 108 ? -23.188 0.164 0.418 1 52.81 108 PHE A O 1
ATOM 859 N N . ASP A 1 109 ? -21.484 0.445 -0.981 1 50.91 109 ASP A N 1
ATOM 860 C CA . ASP A 1 109 ? -22.406 0.42 -2.105 1 50.91 109 ASP A CA 1
ATOM 861 C C . ASP A 1 109 ? -22.969 -0.985 -2.328 1 50.91 109 ASP A C 1
ATOM 863 O O . ASP A 1 109 ? -24.109 -1.145 -2.773 1 50.91 109 ASP A O 1
ATOM 867 N N . LYS A 1 110 ? -22.109 -1.982 -2.172 1 50.97 110 LYS A N 1
ATOM 868 C CA . LYS A 1 110 ? -22.672 -3.316 -2.357 1 50.97 110 LYS A CA 1
ATOM 869 C C . LYS A 1 110 ? -23.562 -3.705 -1.183 1 50.97 110 LYS A C 1
ATOM 871 O O . LYS A 1 110 ? -24.438 -4.574 -1.314 1 50.97 110 LYS A O 1
ATOM 876 N N . ILE A 1 111 ? -23.344 -3.16 -0.046 1 43.53 111 ILE A N 1
ATOM 877 C CA . ILE A 1 111 ? -24.234 -3.406 1.079 1 43.53 111 ILE A CA 1
ATOM 878 C C . ILE A 1 111 ? -25.594 -2.768 0.804 1 43.53 111 ILE A C 1
ATOM 880 O O . ILE A 1 111 ? -26.641 -3.322 1.17 1 43.53 111 ILE A O 1
ATOM 884 N N . ILE A 1 112 ? -25.641 -1.686 0.219 1 37.28 112 ILE A N 1
ATOM 885 C CA . ILE A 1 112 ? -26.938 -1.046 0.039 1 37.28 112 ILE A CA 1
ATOM 886 C C . ILE A 1 112 ? -27.672 -1.69 -1.135 1 37.28 112 ILE A C 1
ATOM 888 O O . ILE A 1 112 ? -28.906 -1.675 -1.188 1 37.28 112 ILE A O 1
ATOM 892 N N . LEU A 1 113 ? -27.016 -2.365 -1.987 1 34.53 113 LEU A N 1
ATOM 893 C CA . LEU A 1 113 ? -27.875 -2.973 -2.994 1 34.53 113 LEU A CA 1
ATOM 894 C C . LEU A 1 113 ? -28.359 -4.348 -2.541 1 34.53 113 LEU A C 1
ATOM 896 O O . LEU A 1 113 ? -27.578 -5.125 -1.981 1 34.53 113 LEU A O 1
ATOM 900 N N . MET B 1 1 ? -12.609 -12.117 -1.553 1 76.06 1 MET B N 1
ATOM 901 C CA . MET B 1 1 ? -11.43 -12.125 -2.412 1 76.06 1 MET B CA 1
ATOM 902 C C . MET B 1 1 ? -11.422 -10.914 -3.336 1 76.06 1 MET B C 1
ATOM 904 O O . MET B 1 1 ? -12.477 -10.406 -3.713 1 76.06 1 MET B O 1
ATOM 908 N N . ILE B 1 2 ? -10.156 -10.305 -3.49 1 89.88 2 ILE B N 1
ATOM 909 C CA . ILE B 1 2 ? -10.078 -9.18 -4.41 1 89.88 2 ILE B CA 1
ATOM 910 C C . ILE B 1 2 ? -9.984 -9.695 -5.848 1 89.88 2 ILE B C 1
ATOM 912 O O . ILE B 1 2 ? -9.492 -10.797 -6.086 1 89.88 2 ILE B O 1
ATOM 916 N N . SER B 1 3 ? -10.641 -8.984 -6.781 1 92.75 3 SER B N 1
ATOM 917 C CA . SER B 1 3 ? -10.641 -9.383 -8.188 1 92.75 3 SER B CA 1
ATOM 918 C C . SER B 1 3 ? -9.25 -9.273 -8.789 1 92.75 3 SER B C 1
ATOM 920 O O . SER B 1 3 ? -8.398 -8.539 -8.281 1 92.75 3 SER B O 1
ATOM 922 N N . ASN B 1 4 ? -9.008 -9.984 -9.906 1 96.5 4 ASN B N 1
ATOM 923 C CA . ASN B 1 4 ? -7.754 -9.859 -10.641 1 96.5 4 ASN B CA 1
ATOM 924 C C . ASN B 1 4 ? -7.504 -8.422 -11.086 1 96.5 4 ASN B C 1
ATOM 926 O O . ASN B 1 4 ? -6.352 -7.984 -11.156 1 96.5 4 ASN B O 1
ATOM 930 N N . GLN B 1 5 ? -8.57 -7.754 -11.383 1 96.31 5 GLN B N 1
ATOM 931 C CA . GLN B 1 5 ? -8.453 -6.363 -11.805 1 96.31 5 GLN B CA 1
ATOM 932 C C . GLN B 1 5 ? -7.887 -5.492 -10.688 1 96.31 5 GLN B C 1
ATOM 934 O O . GLN B 1 5 ? -7.008 -4.664 -10.922 1 96.31 5 GLN B O 1
ATOM 939 N N . ILE B 1 6 ? -8.383 -5.668 -9.484 1 96.5 6 ILE B N 1
ATOM 940 C CA . ILE B 1 6 ? -7.891 -4.906 -8.344 1 96.5 6 ILE B CA 1
ATOM 941 C C . ILE B 1 6 ? -6.426 -5.25 -8.094 1 96.5 6 ILE B C 1
ATOM 943 O O . ILE B 1 6 ? -5.609 -4.359 -7.828 1 96.5 6 ILE B O 1
ATOM 947 N N . LEU B 1 7 ? -6.098 -6.551 -8.211 1 98.31 7 LEU B N 1
ATOM 948 C CA . LEU B 1 7 ? -4.707 -6.961 -8.078 1 98.31 7 LEU B CA 1
ATOM 949 C C . LEU B 1 7 ? -3.832 -6.266 -9.117 1 98.31 7 LEU B C 1
ATOM 951 O O . LEU B 1 7 ? -2.768 -5.738 -8.789 1 98.31 7 LEU B O 1
ATOM 955 N N . GLN B 1 8 ? -4.293 -6.258 -10.352 1 98.69 8 GLN B N 1
ATOM 956 C CA . GLN B 1 8 ? -3.537 -5.66 -11.445 1 98.69 8 GLN B CA 1
ATOM 957 C C . GLN B 1 8 ? -3.344 -4.16 -11.227 1 98.69 8 GLN B C 1
ATOM 959 O O . GLN B 1 8 ? -2.236 -3.643 -11.391 1 98.69 8 GLN B O 1
ATOM 964 N N . GLU B 1 9 ? -4.43 -3.496 -10.797 1 98.19 9 GLU B N 1
ATOM 965 C CA . GLU B 1 9 ? -4.352 -2.064 -10.531 1 98.19 9 GLU B CA 1
ATOM 966 C C . GLU B 1 9 ? -3.383 -1.77 -9.391 1 98.19 9 GLU B C 1
ATOM 968 O O . GLU B 1 9 ? -2.662 -0.769 -9.422 1 98.19 9 GLU B O 1
ATOM 973 N N . THR B 1 10 ? -3.432 -2.641 -8.391 1 98.69 10 THR B N 1
ATOM 974 C CA . THR B 1 10 ? -2.533 -2.492 -7.254 1 98.69 10 THR B CA 1
ATOM 975 C C . THR B 1 10 ? -1.078 -2.635 -7.691 1 98.69 10 THR B C 1
ATOM 977 O O . THR B 1 10 ? -0.244 -1.781 -7.387 1 98.69 10 THR B O 1
ATOM 980 N N . LEU B 1 11 ? -0.734 -3.623 -8.508 1 98.62 11 LEU B N 1
ATOM 981 C CA . LEU B 1 11 ? 0.637 -3.84 -8.961 1 98.62 11 LEU B CA 1
ATOM 982 C C . LEU B 1 11 ? 1.081 -2.727 -9.898 1 98.62 11 LEU B C 1
ATOM 984 O O . LEU B 1 11 ? 2.221 -2.262 -9.828 1 98.62 11 LEU B O 1
ATOM 988 N N . ASP B 1 12 ? 0.188 -2.277 -10.773 1 98.69 12 ASP B N 1
ATOM 989 C CA . ASP B 1 12 ? 0.517 -1.188 -11.688 1 98.69 12 ASP B CA 1
ATOM 990 C C . ASP B 1 12 ? 0.854 0.089 -10.922 1 98.69 12 ASP B C 1
ATOM 992 O O . ASP B 1 12 ? 1.801 0.796 -11.273 1 98.69 12 ASP B O 1
ATOM 996 N N . GLY B 1 13 ? 0.039 0.363 -9.953 1 98.69 13 GLY B N 1
ATOM 997 C CA . GLY B 1 13 ? 0.307 1.53 -9.133 1 98.69 13 GLY B CA 1
ATOM 998 C C . GLY B 1 13 ? 1.65 1.47 -8.43 1 98.69 13 GLY B C 1
ATOM 999 O O . GLY B 1 13 ? 2.408 2.443 -8.438 1 98.69 13 GLY B O 1
ATOM 1000 N N . ILE B 1 14 ? 1.987 0.327 -7.863 1 98.5 14 ILE B N 1
ATOM 1001 C CA . ILE B 1 14 ? 3.262 0.144 -7.176 1 98.5 14 ILE B CA 1
ATOM 1002 C C . ILE B 1 14 ? 4.406 0.257 -8.18 1 98.5 14 ILE B C 1
ATOM 1004 O O . ILE B 1 14 ? 5.422 0.901 -7.902 1 98.5 14 ILE B O 1
ATOM 1008 N N . HIS B 1 15 ? 4.246 -0.33 -9.336 1 97.88 15 HIS B N 1
ATOM 1009 C CA . HIS B 1 15 ? 5.27 -0.27 -10.375 1 97.88 15 HIS B CA 1
ATOM 1010 C C . HIS B 1 15 ? 5.512 1.166 -10.828 1 97.88 15 HIS B C 1
ATOM 1012 O O . HIS B 1 15 ? 6.656 1.568 -11.039 1 97.88 15 HIS B O 1
ATOM 1018 N N . SER B 1 16 ? 4.426 1.883 -11.008 1 98.25 16 SER B N 1
ATOM 1019 C CA . SER B 1 16 ? 4.535 3.27 -11.453 1 98.25 16 SER B CA 1
ATOM 1020 C C . SER B 1 16 ? 5.34 4.102 -10.461 1 98.25 16 SER B C 1
ATOM 1022 O O . SER B 1 16 ? 6.066 5.016 -10.859 1 98.25 16 SER B O 1
ATOM 1024 N N . ILE B 1 17 ? 5.227 3.76 -9.211 1 97.25 17 ILE B N 1
ATOM 1025 C CA . ILE B 1 17 ? 5.906 4.512 -8.156 1 97.25 17 ILE B CA 1
ATOM 1026 C C . ILE B 1 17 ? 7.348 4.023 -8.023 1 97.25 17 ILE B C 1
ATOM 1028 O O . ILE B 1 17 ? 8.273 4.832 -7.918 1 97.25 17 ILE B O 1
ATOM 1032 N N . SER B 1 18 ? 7.59 2.744 -8.086 1 95.56 18 SER B N 1
ATOM 1033 C CA . SER B 1 18 ? 8.852 2.154 -7.637 1 95.56 18 SER B CA 1
ATOM 1034 C C . SER B 1 18 ? 9.711 1.719 -8.82 1 95.56 18 SER B C 1
ATOM 1036 O O . SER B 1 18 ? 10.906 1.478 -8.672 1 95.56 18 SER B O 1
ATOM 1038 N N . ASN B 1 19 ? 9.094 1.508 -9.969 1 95.25 19 ASN B N 1
ATOM 1039 C CA . ASN B 1 19 ? 9.727 0.947 -11.156 1 95.25 19 ASN B CA 1
ATOM 1040 C C . ASN B 1 19 ? 10.156 -0.501 -10.938 1 95.25 19 ASN B C 1
ATOM 1042 O O . ASN B 1 19 ? 11.133 -0.964 -11.531 1 95.25 19 ASN B O 1
ATOM 1046 N N . VAL B 1 20 ? 9.578 -1.194 -9.938 1 95.19 20 VAL B N 1
ATOM 1047 C CA . VAL B 1 20 ? 9.867 -2.596 -9.648 1 95.19 20 VAL B CA 1
ATOM 1048 C C . VAL B 1 20 ? 8.82 -3.486 -10.328 1 95.19 20 VAL B C 1
ATOM 1050 O O . VAL B 1 20 ? 7.621 -3.215 -10.25 1 95.19 20 VAL B O 1
ATOM 1053 N N . ASP B 1 21 ? 9.305 -4.488 -11.023 1 96.75 21 ASP B N 1
ATOM 1054 C CA . ASP B 1 21 ? 8.406 -5.453 -11.641 1 96.75 21 ASP B CA 1
ATOM 1055 C C . ASP B 1 21 ? 7.973 -6.527 -10.648 1 96.75 21 ASP B C 1
ATOM 1057 O O . ASP B 1 21 ? 8.812 -7.117 -9.961 1 96.75 21 ASP B O 1
ATOM 1061 N N . LEU B 1 22 ? 6.691 -6.719 -10.625 1 97.31 22 LEU B N 1
ATOM 1062 C CA . LEU B 1 22 ? 6.086 -7.66 -9.688 1 97.31 22 LEU B CA 1
ATOM 1063 C C . LEU B 1 22 ? 5.051 -8.531 -10.391 1 97.31 22 LEU B C 1
ATOM 1065 O O . LEU B 1 22 ? 4.48 -8.133 -11.406 1 97.31 22 LEU B O 1
ATOM 1069 N N . TYR B 1 23 ? 4.762 -9.648 -9.898 1 97.44 23 TYR B N 1
ATOM 1070 C CA . TYR B 1 23 ? 3.588 -10.398 -10.328 1 97.44 23 TYR B CA 1
ATOM 1071 C C . TYR B 1 23 ? 3.047 -11.25 -9.188 1 97.44 23 TYR B C 1
ATOM 1073 O O . TYR B 1 23 ? 3.785 -11.609 -8.258 1 97.44 23 TYR B O 1
ATOM 1081 N N . VAL B 1 24 ? 1.825 -11.477 -9.203 1 98.44 24 VAL B N 1
ATOM 1082 C CA . VAL B 1 24 ? 1.103 -12.273 -8.211 1 98.44 24 VAL B CA 1
ATOM 1083 C C . VAL B 1 24 ? 0.538 -13.531 -8.875 1 98.44 24 VAL B C 1
ATOM 1085 O O . VAL B 1 24 ? -0.043 -13.461 -9.961 1 98.44 24 VAL B O 1
ATOM 1088 N N . ILE B 1 25 ? 0.733 -14.648 -8.164 1 98.31 25 ILE B N 1
ATOM 1089 C CA . ILE B 1 25 ? 0.209 -15.906 -8.672 1 98.31 25 ILE B CA 1
ATOM 1090 C C . ILE B 1 25 ? -0.668 -16.562 -7.613 1 98.31 25 ILE B C 1
ATOM 1092 O O . ILE B 1 25 ? -0.56 -16.25 -6.426 1 98.31 25 ILE B O 1
ATOM 1096 N N . ASP B 1 26 ? -1.578 -17.391 -8.102 1 97.94 26 ASP B N 1
ATOM 1097 C CA . ASP B 1 26 ? -2.311 -18.219 -7.137 1 97.94 26 ASP B CA 1
ATOM 1098 C C . ASP B 1 26 ? -1.48 -19.422 -6.688 1 97.94 26 ASP B C 1
ATOM 1100 O O . ASP B 1 26 ? -0.303 -19.531 -7.035 1 97.94 26 ASP B O 1
ATOM 1104 N N . LEU B 1 27 ? -2.08 -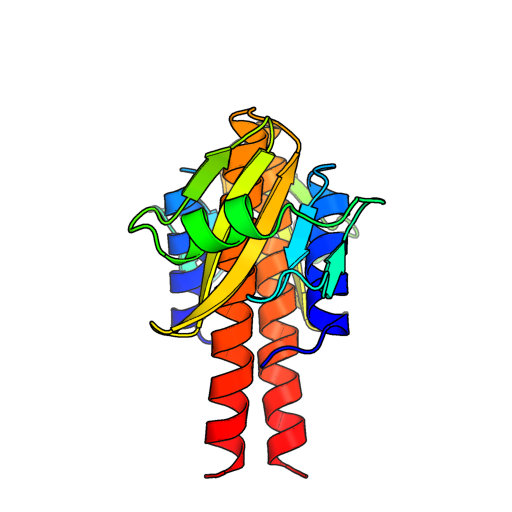20.266 -5.859 1 97.38 27 LEU B N 1
ATOM 1105 C CA . LEU B 1 27 ? -1.303 -21.328 -5.223 1 97.38 27 LEU B CA 1
ATOM 1106 C C . LEU B 1 27 ? -1.074 -22.484 -6.188 1 97.38 27 LEU B C 1
ATOM 1108 O O . LEU B 1 27 ? -0.314 -23.406 -5.887 1 97.38 27 LEU B O 1
ATOM 1112 N N . ASN B 1 28 ? -1.696 -22.422 -7.367 1 96.06 28 ASN B N 1
ATOM 1113 C CA . ASN B 1 28 ? -1.449 -23.406 -8.414 1 96.06 28 ASN B CA 1
ATOM 1114 C C . ASN B 1 28 ? -0.457 -22.875 -9.453 1 96.06 28 ASN B C 1
ATOM 1116 O O . ASN B 1 28 ? -0.119 -23.578 -10.406 1 96.06 28 ASN B O 1
ATOM 1120 N N . GLY B 1 29 ? -0.04 -21.641 -9.312 1 96.5 29 GLY B N 1
ATOM 1121 C CA . GLY B 1 29 ? 0.963 -21.078 -10.203 1 96.5 29 GLY B CA 1
ATOM 1122 C C . GLY B 1 29 ? 0.369 -20.234 -11.32 1 96.5 29 GLY B C 1
ATOM 1123 O O . GLY B 1 29 ? 1.084 -19.797 -12.219 1 96.5 29 GLY B O 1
ATOM 1124 N N . LYS B 1 30 ? -0.934 -20.109 -11.266 1 96.88 30 LYS B N 1
ATOM 1125 C CA . LYS B 1 30 ? -1.577 -19.25 -12.266 1 96.88 30 LYS B CA 1
ATOM 1126 C C . LYS B 1 30 ? -1.284 -17.781 -12 1 96.88 30 LYS B C 1
ATOM 1128 O O . LYS B 1 30 ? -1.468 -17.297 -10.883 1 96.88 30 LYS B O 1
ATOM 1133 N N . ILE B 1 31 ? -0.839 -17.094 -13.039 1 97.94 31 ILE B N 1
ATOM 1134 C CA . ILE B 1 31 ? -0.553 -15.664 -12.914 1 97.94 31 ILE B CA 1
ATOM 1135 C C . ILE B 1 31 ? -1.86 -14.875 -12.875 1 97.94 31 ILE B C 1
ATOM 1137 O O . ILE B 1 31 ? -2.689 -14.992 -13.781 1 97.94 31 ILE B O 1
ATOM 1141 N N . LEU B 1 32 ? -2.039 -14.109 -11.852 1 98.31 32 LEU B N 1
ATOM 1142 C CA . LEU B 1 32 ? -3.275 -13.352 -11.664 1 98.31 32 LEU B CA 1
ATOM 1143 C C . LEU B 1 32 ? -3.086 -11.891 -12.055 1 98.31 32 LEU B C 1
ATOM 1145 O O . LEU B 1 32 ? -4.035 -11.227 -12.477 1 98.31 32 LEU B O 1
ATOM 1149 N N . ALA B 1 33 ? -1.942 -11.336 -11.922 1 98.44 33 ALA B N 1
ATOM 1150 C CA . ALA B 1 33 ? -1.558 -9.969 -12.234 1 98.44 33 ALA B CA 1
ATOM 1151 C C . ALA B 1 33 ? -0.047 -9.852 -12.414 1 98.44 33 ALA B C 1
ATOM 1153 O O . ALA B 1 33 ? 0.718 -10.609 -11.82 1 98.44 33 ALA B O 1
ATOM 1154 N N . LYS B 1 34 ? 0.373 -8.977 -13.258 1 98.44 34 LYS B N 1
ATOM 1155 C CA . LYS B 1 34 ? 1.798 -8.82 -13.539 1 98.44 34 LYS B CA 1
ATOM 1156 C C . LYS B 1 34 ? 2.1 -7.449 -14.125 1 98.44 34 LYS B C 1
ATOM 1158 O O . LYS B 1 34 ? 1.271 -6.875 -14.836 1 98.44 34 LYS B O 1
ATOM 1163 N N . THR B 1 35 ? 3.338 -6.941 -13.828 1 98.12 35 THR B N 1
ATOM 1164 C CA . THR B 1 35 ? 3.736 -5.648 -14.375 1 98.12 35 THR B CA 1
ATOM 1165 C C . THR B 1 35 ? 4.688 -5.828 -15.555 1 98.12 35 THR B C 1
ATOM 1167 O O . THR B 1 35 ? 5.07 -4.852 -16.203 1 98.12 35 THR B O 1
ATOM 1170 N N . LYS B 1 36 ? 5.102 -6.988 -15.773 1 96.44 36 LYS B N 1
ATOM 1171 C CA . LYS B 1 36 ? 5.953 -7.328 -16.906 1 96.44 36 LYS B CA 1
ATOM 1172 C C . LYS B 1 36 ? 5.691 -8.75 -17.391 1 96.44 36 LYS B C 1
ATOM 1174 O O . LYS B 1 36 ? 5.184 -9.586 -16.641 1 96.44 36 LYS B O 1
ATOM 1179 N N . GLU B 1 37 ? 6.062 -8.953 -18.625 1 96 37 GLU B N 1
ATOM 1180 C CA . GLU B 1 37 ? 5.965 -10.32 -19.125 1 96 37 GLU B CA 1
ATOM 1181 C C . GLU B 1 37 ? 6.855 -11.266 -18.328 1 96 37 GLU B C 1
ATOM 1183 O O . GLU B 1 37 ? 7.984 -10.914 -17.969 1 96 37 GLU B O 1
ATOM 1188 N N . THR B 1 38 ? 6.25 -12.398 -18.016 1 93 38 THR B N 1
ATOM 1189 C CA . THR B 1 38 ? 6.973 -13.398 -17.234 1 93 38 THR B CA 1
ATOM 1190 C C . THR B 1 38 ? 6.547 -14.812 -17.641 1 93 38 THR B C 1
ATOM 1192 O O . THR B 1 38 ? 5.484 -15 -18.234 1 93 38 THR B O 1
ATOM 1195 N N . GLU B 1 39 ? 7.43 -15.695 -17.266 1 89.75 39 GLU B N 1
ATOM 1196 C CA . GLU B 1 39 ? 7.102 -17.094 -17.5 1 89.75 39 GLU B CA 1
ATOM 1197 C C . GLU B 1 39 ? 6.52 -17.75 -16.25 1 89.75 39 GLU B C 1
ATOM 1199 O O . GLU B 1 39 ? 6.699 -17.234 -15.133 1 89.75 39 GLU B O 1
ATOM 1204 N N . ALA B 1 40 ? 5.801 -18.828 -16.516 1 90.06 40 ALA B N 1
ATOM 1205 C CA . ALA B 1 40 ? 5.266 -19.578 -15.391 1 90.06 40 ALA B CA 1
ATOM 1206 C C . ALA B 1 40 ? 6.383 -20.062 -14.469 1 90.06 40 ALA B C 1
ATOM 1208 O O . ALA B 1 40 ? 7.496 -20.328 -14.922 1 90.06 40 ALA B O 1
ATOM 1209 N N . GLU B 1 41 ? 5.941 -20.172 -13.227 1 91.62 41 GLU B N 1
ATOM 1210 C CA . GLU B 1 41 ? 6.906 -20.672 -12.25 1 91.62 41 GLU B CA 1
ATOM 1211 C C . GLU B 1 41 ? 6.957 -22.203 -12.266 1 91.62 41 GLU B C 1
ATOM 1213 O O . GLU B 1 41 ? 5.953 -22.859 -12.555 1 91.62 41 GLU B O 1
ATOM 1218 N N . ASP B 1 42 ? 8.18 -22.594 -12 1 93.88 42 ASP B N 1
ATOM 1219 C CA . ASP B 1 42 ? 8.32 -24.047 -11.828 1 93.88 42 ASP B CA 1
ATOM 1220 C C . ASP B 1 42 ? 7.406 -24.547 -10.711 1 93.88 42 ASP B C 1
ATOM 1222 O O . ASP B 1 42 ? 7.484 -24.078 -9.578 1 93.88 42 ASP B O 1
ATOM 1226 N N . GLU B 1 43 ? 6.605 -25.516 -11.047 1 95.38 43 GLU B N 1
ATOM 1227 C CA . GLU B 1 43 ? 5.605 -26.016 -10.109 1 95.38 43 GLU B CA 1
ATOM 1228 C C . GLU B 1 43 ? 6.254 -26.531 -8.836 1 95.38 43 GLU B C 1
ATOM 1230 O O . GLU B 1 43 ? 5.773 -26.266 -7.73 1 95.38 43 GLU B O 1
ATOM 1235 N N . ASP B 1 44 ? 7.312 -27.281 -8.992 1 96.25 44 ASP B N 1
ATOM 1236 C CA . ASP B 1 44 ? 7.984 -27.875 -7.84 1 96.25 44 ASP B CA 1
ATOM 1237 C C . ASP B 1 44 ? 8.57 -26.781 -6.938 1 96.25 44 ASP B C 1
ATOM 1239 O O . ASP B 1 44 ? 8.492 -26.875 -5.711 1 96.25 44 ASP B O 1
ATOM 1243 N N . THR B 1 45 ? 9.164 -25.828 -7.57 1 95.94 45 THR B N 1
ATOM 1244 C CA . THR B 1 45 ? 9.719 -24.719 -6.809 1 95.94 45 THR B CA 1
ATOM 1245 C C . THR B 1 45 ? 8.617 -24 -6.039 1 95.94 45 THR B C 1
ATOM 1247 O O . THR B 1 45 ? 8.758 -23.719 -4.848 1 95.94 45 THR B O 1
ATOM 1250 N N . LEU B 1 46 ? 7.547 -23.719 -6.711 1 97.19 46 LEU B N 1
ATOM 1251 C CA . LEU B 1 46 ? 6.422 -23.031 -6.086 1 97.19 46 LEU B CA 1
ATOM 1252 C C . LEU B 1 46 ? 5.852 -23.844 -4.934 1 97.19 46 LEU B C 1
ATOM 1254 O O . LEU B 1 46 ? 5.645 -23.328 -3.836 1 97.19 46 LEU B O 1
ATOM 1258 N N . LYS B 1 47 ? 5.609 -25.094 -5.16 1 97.44 47 LYS B N 1
ATOM 1259 C CA . LYS B 1 47 ? 5.07 -25.984 -4.137 1 97.44 47 LYS B CA 1
ATOM 1260 C C . LYS B 1 47 ? 6 -26.047 -2.928 1 97.44 47 LYS B C 1
ATOM 1262 O O . LYS B 1 47 ? 5.539 -26.094 -1.785 1 97.44 47 LYS B O 1
ATOM 1267 N N . GLY B 1 48 ? 7.258 -26.141 -3.211 1 97.44 48 GLY B N 1
ATOM 1268 C CA . GLY B 1 48 ? 8.234 -26.125 -2.133 1 97.44 48 GLY B CA 1
ATOM 1269 C C . GLY B 1 48 ? 8.125 -24.891 -1.246 1 97.44 48 GLY B C 1
ATOM 1270 O O . GLY B 1 48 ? 8.18 -25 -0.019 1 97.44 48 GLY B O 1
ATOM 1271 N N . PHE B 1 49 ? 7.973 -23.781 -1.836 1 97.94 49 PHE B N 1
ATOM 1272 C CA . PHE B 1 49 ? 7.852 -22.531 -1.087 1 97.94 49 PHE B CA 1
ATOM 1273 C C . PHE B 1 49 ? 6.539 -22.5 -0.316 1 97.94 49 PHE B C 1
ATOM 1275 O O . PHE B 1 49 ? 6.52 -22.141 0.865 1 97.94 49 PHE B O 1
ATOM 1282 N N . ILE B 1 50 ?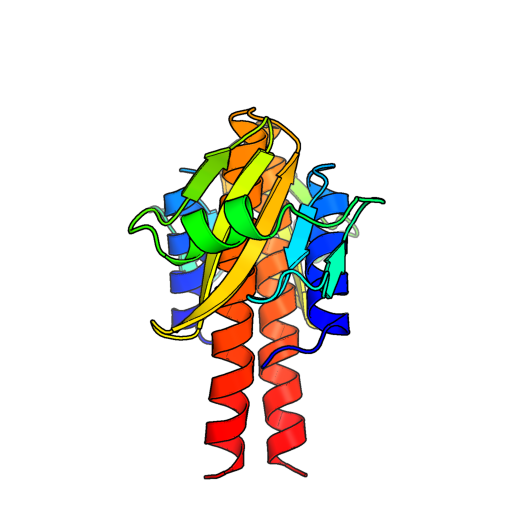 5.445 -22.859 -0.97 1 98 50 ILE B N 1
ATOM 1283 C CA . ILE B 1 50 ? 4.117 -22.844 -0.367 1 98 50 ILE B CA 1
ATOM 1284 C C . ILE B 1 50 ? 4.109 -23.703 0.889 1 98 50 ILE B C 1
ATOM 1286 O O . ILE B 1 50 ? 3.49 -23.359 1.894 1 98 50 ILE B O 1
ATOM 1290 N N . ASN B 1 51 ? 4.816 -24.719 0.842 1 97.44 51 ASN B N 1
ATOM 1291 C CA . ASN B 1 51 ? 4.789 -25.703 1.927 1 97.44 51 ASN B CA 1
ATOM 1292 C C . ASN B 1 51 ? 5.887 -25.438 2.949 1 97.44 51 ASN B C 1
ATOM 1294 O O . ASN B 1 51 ? 5.988 -26.141 3.957 1 97.44 51 ASN B O 1
ATOM 1298 N N . SER B 1 52 ? 6.711 -24.516 2.691 1 96.94 52 SER B N 1
ATOM 1299 C CA . SER B 1 52 ? 7.766 -24.172 3.637 1 96.94 52 SER B CA 1
ATOM 1300 C C . SER B 1 52 ? 7.23 -23.297 4.762 1 96.94 52 SER B C 1
ATOM 1302 O O . SER B 1 52 ? 6.113 -22.781 4.676 1 96.94 52 SER B O 1
ATOM 1304 N N . VAL B 1 53 ? 8 -23.078 5.789 1 96.19 53 VAL B N 1
ATOM 1305 C CA . VAL B 1 53 ? 7.613 -22.219 6.91 1 96.19 53 VAL B CA 1
ATOM 1306 C C . VAL B 1 53 ? 8.008 -20.781 6.621 1 96.19 53 VAL B C 1
ATOM 1308 O O . VAL B 1 53 ? 7.586 -19.859 7.324 1 96.19 53 VAL B O 1
ATOM 1311 N N . ALA B 1 54 ? 8.828 -20.609 5.535 1 96.38 54 ALA B N 1
ATOM 1312 C CA . ALA B 1 54 ? 9.328 -19.281 5.223 1 96.38 54 ALA B CA 1
ATOM 1313 C C . ALA B 1 54 ? 8.211 -18.391 4.703 1 96.38 54 ALA B C 1
ATOM 1315 O O . ALA B 1 54 ? 7.367 -18.828 3.914 1 96.38 54 ALA B O 1
ATOM 1316 N N . GLU B 1 55 ? 8.133 -17.125 5.137 1 96.88 55 GLU B N 1
ATOM 1317 C CA . GLU B 1 55 ? 7.191 -16.141 4.598 1 96.88 55 GLU B CA 1
ATOM 1318 C C . GLU B 1 55 ? 7.727 -15.516 3.311 1 96.88 55 GLU B C 1
ATOM 1320 O O . GLU B 1 55 ? 6.957 -15 2.496 1 96.88 55 GLU B O 1
ATOM 1325 N N . SER B 1 56 ? 9.039 -15.523 3.215 1 96 56 SER B N 1
ATOM 1326 C CA . SER B 1 56 ? 9.734 -15.055 2.023 1 96 56 SER B CA 1
ATOM 1327 C C . SER B 1 56 ? 11.016 -15.844 1.786 1 96 56 SER B C 1
ATOM 1329 O O . SER B 1 56 ? 11.586 -16.406 2.721 1 96 56 SER B O 1
ATOM 1331 N N . GLN B 1 57 ? 11.297 -15.922 0.491 1 94.19 57 GLN B N 1
ATOM 1332 C CA . GLN B 1 57 ? 12.492 -16.703 0.158 1 94.19 57 GLN B CA 1
ATOM 1333 C C . GLN B 1 57 ? 13.031 -16.312 -1.217 1 94.19 57 GLN B C 1
ATOM 1335 O O . GLN B 1 57 ? 12.273 -15.898 -2.094 1 94.19 57 GLN B O 1
ATOM 1340 N N . VAL B 1 58 ? 14.414 -16.422 -1.331 1 93.06 58 VAL B N 1
ATOM 1341 C CA . VAL B 1 58 ? 15.047 -16.234 -2.635 1 93.06 58 VAL B CA 1
ATOM 1342 C C . VAL B 1 58 ? 15.297 -17.609 -3.271 1 93.06 58 VAL B C 1
ATOM 1344 O O . VAL B 1 58 ? 15.922 -18.484 -2.658 1 93.06 58 VAL B O 1
ATOM 1347 N N . VAL B 1 59 ? 14.719 -17.797 -4.473 1 90.31 59 VAL B N 1
ATOM 1348 C CA . VAL B 1 59 ? 14.922 -19.047 -5.199 1 90.31 59 VAL B CA 1
ATOM 1349 C C . VAL B 1 59 ? 15.195 -18.75 -6.672 1 90.31 59 VAL B C 1
ATOM 1351 O O . VAL B 1 59 ? 14.383 -18.109 -7.344 1 90.31 59 VAL B O 1
ATOM 1354 N N . GLY B 1 60 ? 16.328 -19.219 -7.246 1 86.44 60 GLY B N 1
ATOM 1355 C CA . GLY B 1 60 ? 16.609 -19.094 -8.664 1 86.44 60 GLY B CA 1
ATOM 1356 C C . GLY B 1 60 ? 16.625 -17.641 -9.141 1 86.44 60 GLY B C 1
ATOM 1357 O O . GLY B 1 60 ? 16.078 -17.328 -10.195 1 86.44 60 GLY B O 1
ATOM 1358 N N . GLY B 1 61 ? 17.016 -16.703 -8.398 1 83.31 61 GLY B N 1
ATOM 1359 C CA . GLY B 1 61 ? 17.156 -15.305 -8.797 1 83.31 61 GLY B CA 1
ATOM 1360 C C . GLY B 1 61 ? 15.867 -14.508 -8.617 1 83.31 61 GLY B C 1
ATOM 1361 O O . GLY B 1 61 ? 15.797 -13.344 -9.023 1 83.31 61 GLY B O 1
ATOM 1362 N N . LYS B 1 62 ? 14.883 -15.211 -8.07 1 89.38 62 LYS B N 1
ATOM 1363 C CA . LYS B 1 62 ? 13.625 -14.523 -7.793 1 89.38 62 LYS B CA 1
ATOM 1364 C C . LYS B 1 62 ? 13.336 -14.508 -6.297 1 89.38 62 LYS B C 1
ATOM 1366 O O . LYS B 1 62 ? 13.789 -15.383 -5.559 1 89.38 62 LYS B O 1
ATOM 1371 N N . GLN B 1 63 ? 12.617 -13.555 -5.895 1 94.38 63 GLN B N 1
ATOM 1372 C CA . GLN B 1 63 ? 12.148 -13.469 -4.512 1 94.38 63 GLN B CA 1
ATOM 1373 C C . GLN B 1 63 ? 10.664 -13.805 -4.41 1 94.38 63 GLN B C 1
ATOM 1375 O O . GLN B 1 63 ? 9.852 -13.258 -5.148 1 94.38 63 GLN B O 1
ATOM 1380 N N . TYR B 1 64 ? 10.359 -14.719 -3.49 1 96.81 64 TYR B N 1
ATOM 1381 C CA . TYR B 1 64 ? 9 -15.18 -3.234 1 96.81 64 TYR B CA 1
ATOM 1382 C C . TYR B 1 64 ? 8.477 -14.633 -1.91 1 96.81 64 TYR B C 1
ATOM 1384 O O . TYR B 1 64 ? 9.203 -14.602 -0.916 1 96.81 64 TYR B O 1
ATOM 1392 N N . PHE B 1 65 ? 7.207 -14.211 -1.92 1 98.38 65 PHE B N 1
ATOM 1393 C CA . PHE B 1 65 ? 6.555 -13.75 -0.7 1 98.38 65 PHE B CA 1
ATOM 1394 C C . PHE B 1 65 ? 5.164 -14.352 -0.569 1 98.38 65 PHE B C 1
ATOM 1396 O O . PHE B 1 65 ? 4.402 -14.391 -1.538 1 98.38 65 PHE B O 1
ATOM 1403 N N . LYS B 1 66 ? 4.832 -14.805 0.595 1 98.69 66 LYS B N 1
ATOM 1404 C CA . LYS B 1 66 ? 3.475 -15.273 0.863 1 98.69 66 LYS B CA 1
ATOM 1405 C C . LYS B 1 66 ? 2.539 -14.102 1.157 1 98.69 66 LYS B C 1
ATOM 1407 O O . LYS B 1 66 ? 2.926 -13.148 1.829 1 98.69 66 LYS B O 1
ATOM 1412 N N . ILE B 1 67 ? 1.411 -14.141 0.633 1 98.62 67 ILE B N 1
ATOM 1413 C CA . ILE B 1 67 ? 0.339 -13.203 0.949 1 98.62 67 ILE B CA 1
ATOM 1414 C C . ILE B 1 67 ? -0.782 -13.93 1.688 1 98.62 67 ILE B C 1
ATOM 1416 O O . ILE B 1 67 ? -1.385 -14.867 1.153 1 98.62 67 ILE B O 1
ATOM 1420 N N . PHE B 1 68 ? -1.131 -13.383 2.832 1 98.12 68 PHE B N 1
ATOM 1421 C CA . PHE B 1 68 ? -2.113 -14.07 3.662 1 98.12 68 PHE B CA 1
ATOM 1422 C C . PHE B 1 68 ? -3.416 -13.281 3.725 1 98.12 68 PHE B C 1
ATOM 1424 O O . PHE B 1 68 ? -3.4 -12.047 3.742 1 98.12 68 PHE B O 1
ATOM 1431 N N . ASP B 1 69 ? -4.457 -13.961 3.693 1 96.25 69 ASP B N 1
ATOM 1432 C CA . ASP B 1 69 ? -5.773 -13.477 4.086 1 96.25 69 ASP B CA 1
ATOM 1433 C C . ASP B 1 69 ? -6.156 -13.984 5.473 1 96.25 69 ASP B C 1
ATOM 1435 O O . ASP B 1 69 ? -6.754 -15.055 5.609 1 96.25 69 ASP B O 1
ATOM 1439 N N . ASP B 1 70 ? -6.012 -13.094 6.41 1 86.62 70 ASP B N 1
ATOM 1440 C CA . ASP B 1 70 ? -6.219 -13.477 7.801 1 86.62 70 ASP B CA 1
ATOM 1441 C C . ASP B 1 70 ? -5.453 -14.758 8.141 1 86.62 70 ASP B C 1
ATOM 1443 O O . ASP B 1 70 ? -6 -15.664 8.766 1 86.62 70 ASP B O 1
ATOM 1447 N N . LYS B 1 71 ? -4.957 -15.539 8.156 1 91.12 71 LYS B N 1
ATOM 1448 C CA . LYS B 1 71 ? -4.137 -16.703 8.477 1 91.12 71 LYS B CA 1
ATOM 1449 C C . LYS B 1 71 ? -4.098 -17.688 7.32 1 91.12 71 LYS B C 1
ATOM 1451 O O . LYS B 1 71 ? -3.301 -18.641 7.324 1 91.12 71 LYS B O 1
ATOM 1456 N N . ARG B 1 72 ? -4.871 -17.438 6.398 1 95.31 72 ARG B N 1
ATOM 1457 C CA . ARG B 1 72 ? -4.891 -18.344 5.262 1 95.31 72 ARG B CA 1
ATOM 1458 C C . ARG B 1 72 ? -4.004 -17.844 4.129 1 95.31 72 ARG B C 1
ATOM 1460 O O . ARG B 1 72 ? -4.133 -16.703 3.699 1 95.31 72 ARG B O 1
ATOM 1467 N N . LEU B 1 73 ? -3.15 -18.703 3.678 1 98 73 LEU B N 1
ATOM 1468 C CA . LEU B 1 73 ? -2.322 -18.391 2.521 1 98 73 LEU B CA 1
ATOM 1469 C C . LEU B 1 73 ? -3.174 -18.234 1.266 1 98 73 LEU B C 1
ATOM 1471 O O . LEU B 1 73 ? -3.857 -19.188 0.861 1 98 73 LEU B O 1
ATOM 1475 N N . GLU B 1 74 ? -3.1 -17.047 0.656 1 97.94 74 GLU B N 1
ATOM 1476 C CA . GLU B 1 74 ? -4 -16.766 -0.454 1 97.94 74 GLU B CA 1
ATOM 1477 C C . GLU B 1 74 ? -3.24 -16.672 -1.774 1 97.94 74 GLU B C 1
ATOM 1479 O O . GLU B 1 74 ? -3.695 -17.203 -2.793 1 97.94 74 GLU B O 1
ATOM 1484 N N . TYR B 1 75 ? -2.188 -15.969 -1.802 1 98.38 75 TYR B N 1
ATOM 1485 C CA . TYR B 1 75 ? -1.412 -15.719 -3.012 1 98.38 75 TYR B CA 1
ATOM 1486 C C . TYR B 1 75 ? 0.083 -15.797 -2.727 1 98.38 75 TYR B C 1
ATOM 1488 O O . TYR B 1 75 ? 0.498 -15.875 -1.568 1 98.38 75 TYR B O 1
ATOM 1496 N N . VAL B 1 76 ? 0.852 -15.82 -3.814 1 98.62 76 VAL B N 1
ATOM 1497 C CA . VAL B 1 76 ? 2.295 -15.617 -3.762 1 98.62 76 VAL B CA 1
ATOM 1498 C C . VAL B 1 76 ? 2.68 -14.422 -4.633 1 98.62 76 VAL B C 1
ATOM 1500 O O . VAL B 1 76 ? 2.205 -14.289 -5.762 1 98.62 76 VAL B O 1
ATOM 1503 N N . LEU B 1 77 ? 3.443 -13.523 -4.051 1 98.69 77 LEU B N 1
ATOM 1504 C CA . LEU B 1 77 ? 4.043 -12.43 -4.805 1 98.69 77 LEU B CA 1
ATOM 1505 C C . LEU B 1 77 ? 5.477 -12.766 -5.199 1 98.69 77 LEU B C 1
ATOM 1507 O O . LEU B 1 77 ? 6.242 -13.289 -4.391 1 98.69 77 LEU B O 1
ATOM 1511 N N . LEU B 1 78 ? 5.809 -12.453 -6.453 1 97.19 78 LEU B N 1
ATOM 1512 C CA . LEU B 1 78 ? 7.172 -12.68 -6.926 1 97.19 78 LEU B CA 1
ATOM 1513 C C . LEU B 1 78 ? 7.777 -11.383 -7.465 1 97.19 78 LEU B C 1
ATOM 1515 O O . LEU B 1 78 ? 7.074 -10.57 -8.062 1 97.19 78 LEU B O 1
ATOM 1519 N N . ALA B 1 79 ? 8.992 -11.172 -7.246 1 94.81 79 ALA B N 1
ATOM 1520 C CA . ALA B 1 79 ? 9.789 -10.062 -7.77 1 94.81 79 ALA B CA 1
ATOM 1521 C C . ALA B 1 79 ? 11.117 -10.555 -8.328 1 94.81 79 ALA B C 1
ATOM 1523 O O . ALA B 1 79 ? 11.703 -11.5 -7.805 1 94.81 79 ALA B O 1
ATOM 1524 N N . ASP B 1 80 ? 11.477 -9.805 -9.422 1 86.94 80 ASP B N 1
ATOM 1525 C CA . ASP B 1 80 ? 12.766 -10.164 -9.992 1 86.94 80 ASP B CA 1
ATOM 1526 C C . ASP B 1 80 ? 13.898 -9.367 -9.344 1 86.94 80 ASP B C 1
ATOM 1528 O O . ASP B 1 80 ? 13.828 -8.133 -9.258 1 86.94 80 ASP B O 1
ATOM 1532 N N . GLY B 1 81 ? 14.789 -10.047 -8.891 1 76.88 81 GLY B N 1
ATOM 1533 C CA . GLY B 1 81 ? 15.961 -9.367 -8.344 1 76.88 81 GLY B CA 1
ATOM 1534 C C . GLY B 1 81 ? 16.109 -9.547 -6.844 1 76.88 81 GLY B C 1
ATOM 1535 O O . GLY B 1 81 ? 15.227 -10.117 -6.191 1 76.88 81 GLY B O 1
ATOM 1536 N N . GLU B 1 82 ? 17.328 -9.008 -6.336 1 77.5 82 GLU B N 1
ATOM 1537 C CA . GLU B 1 82 ? 17.656 -9.281 -4.938 1 77.5 82 GLU B CA 1
ATOM 1538 C C . GLU B 1 82 ? 18.078 -8.008 -4.211 1 77.5 82 GLU B C 1
ATOM 1540 O O . GLU B 1 82 ? 18.562 -8.062 -3.082 1 77.5 82 GLU B O 1
ATOM 1545 N N . SER B 1 83 ? 17.781 -6.883 -4.746 1 83 83 SER B N 1
ATOM 1546 C CA . SER B 1 83 ? 18.219 -5.664 -4.074 1 83 83 SER B CA 1
ATOM 1547 C C . SER B 1 83 ? 17.375 -5.371 -2.846 1 83 83 SER B C 1
ATOM 1549 O O . SER B 1 83 ? 16.234 -5.855 -2.738 1 83 83 SER B O 1
ATOM 1551 N N . GLU B 1 84 ? 17.984 -4.676 -1.921 1 82.88 84 GLU B N 1
ATOM 1552 C CA . GLU B 1 84 ? 17.281 -4.266 -0.708 1 82.88 84 GLU B CA 1
ATOM 1553 C C . GLU B 1 84 ? 16.078 -3.396 -1.035 1 82.88 84 GLU B C 1
ATOM 1555 O O . GLU B 1 84 ? 15.039 -3.486 -0.37 1 82.88 84 GLU B O 1
ATOM 1560 N N . SER B 1 85 ? 16.219 -2.559 -1.997 1 87.5 85 SER B N 1
ATOM 1561 C CA . SER B 1 85 ? 15.102 -1.697 -2.398 1 87.5 85 SER B CA 1
ATOM 1562 C C . SER B 1 85 ? 13.938 -2.516 -2.932 1 87.5 85 SER B C 1
ATOM 1564 O O . SER B 1 85 ? 12.773 -2.232 -2.619 1 87.5 85 SER B O 1
ATOM 1566 N N . MET B 1 86 ? 14.312 -3.576 -3.658 1 91.44 86 MET B N 1
ATOM 1567 C CA . MET B 1 86 ? 13.281 -4.453 -4.195 1 91.44 86 MET B CA 1
ATOM 1568 C C . MET B 1 86 ? 12.57 -5.211 -3.078 1 91.44 86 MET B C 1
ATOM 1570 O O . MET B 1 86 ? 11.344 -5.363 -3.104 1 91.44 86 MET B O 1
ATOM 1574 N N . TYR B 1 87 ? 13.375 -5.574 -2.094 1 93.75 87 TYR B N 1
ATOM 1575 C CA . TYR B 1 87 ? 12.812 -6.301 -0.964 1 93.75 87 TYR B CA 1
ATOM 1576 C C . TYR B 1 87 ? 11.773 -5.453 -0.233 1 93.75 87 TYR B C 1
ATOM 1578 O O . TYR B 1 87 ? 10.68 -5.922 0.07 1 93.75 87 TYR B O 1
ATOM 1586 N N . MET B 1 88 ? 12.109 -4.234 0.001 1 95 88 MET B N 1
ATOM 1587 C CA . MET B 1 88 ? 11.219 -3.32 0.708 1 95 88 MET B CA 1
ATOM 1588 C C . MET B 1 88 ? 9.938 -3.094 -0.081 1 95 88 MET B C 1
ATOM 1590 O O . MET B 1 88 ? 8.836 -3.164 0.476 1 95 88 MET B O 1
ATOM 1594 N N . VAL B 1 89 ? 10.109 -2.881 -1.363 1 96.69 89 VAL B N 1
ATOM 1595 C CA . VAL B 1 89 ? 8.969 -2.621 -2.227 1 96.69 89 VAL B CA 1
ATOM 1596 C C . VAL B 1 89 ? 8.047 -3.844 -2.254 1 96.69 89 VAL B C 1
ATOM 1598 O O . VAL B 1 89 ? 6.828 -3.713 -2.164 1 96.69 89 VAL B O 1
ATOM 1601 N N . ALA B 1 90 ? 8.609 -5.012 -2.32 1 97.69 90 ALA B N 1
ATOM 1602 C CA . ALA B 1 90 ? 7.828 -6.246 -2.355 1 97.69 90 ALA B CA 1
ATOM 1603 C C . ALA B 1 90 ? 7.078 -6.461 -1.045 1 97.69 90 ALA B C 1
ATOM 1605 O O . ALA B 1 90 ? 5.902 -6.844 -1.049 1 97.69 90 ALA B O 1
ATOM 1606 N N . LYS B 1 91 ? 7.781 -6.168 0.05 1 97.62 91 LYS B N 1
ATOM 1607 C CA . LYS B 1 91 ? 7.125 -6.293 1.35 1 97.62 91 LYS B CA 1
ATOM 1608 C C . LYS B 1 91 ? 5.961 -5.312 1.474 1 97.62 91 LYS B C 1
ATOM 1610 O O . LYS B 1 91 ? 4.918 -5.648 2.037 1 97.62 91 LYS B O 1
ATOM 1615 N N . MET B 1 92 ? 6.121 -4.168 0.943 1 98.25 92 MET B N 1
ATOM 1616 C CA . MET B 1 92 ? 5.051 -3.18 0.965 1 98.25 92 MET B CA 1
ATOM 1617 C C . MET B 1 92 ? 3.893 -3.611 0.069 1 98.25 92 MET B C 1
ATOM 1619 O O . MET B 1 92 ? 2.73 -3.355 0.384 1 98.25 92 MET B O 1
ATOM 1623 N N . ALA B 1 93 ? 4.246 -4.219 -1.03 1 98.56 93 ALA B N 1
ATOM 1624 C CA . ALA B 1 93 ? 3.205 -4.742 -1.914 1 98.56 93 ALA B CA 1
ATOM 1625 C C . ALA B 1 93 ? 2.385 -5.824 -1.214 1 98.56 93 ALA B C 1
ATOM 1627 O O . ALA B 1 93 ? 1.153 -5.809 -1.271 1 98.56 93 ALA B O 1
ATOM 1628 N N . VAL B 1 94 ? 3.092 -6.727 -0.545 1 98.69 94 VAL B N 1
ATOM 1629 C CA . VAL B 1 94 ? 2.424 -7.785 0.207 1 98.69 94 VAL B CA 1
ATOM 1630 C C . VAL B 1 94 ? 1.49 -7.168 1.247 1 98.69 94 VAL B C 1
ATOM 1632 O O . VAL B 1 94 ? 0.316 -7.535 1.332 1 98.69 94 VAL B O 1
ATOM 1635 N N . PHE B 1 95 ? 2.012 -6.223 1.927 1 98.75 95 PHE B N 1
ATOM 1636 C CA . PHE B 1 95 ? 1.259 -5.551 2.979 1 98.75 95 PHE B CA 1
ATOM 1637 C C . PHE B 1 95 ? 0.016 -4.875 2.408 1 98.75 95 PHE B C 1
ATOM 1639 O O . PHE B 1 95 ? -1.068 -4.973 2.986 1 98.75 95 PHE B O 1
ATOM 1646 N N . GLN B 1 96 ? 0.229 -4.215 1.351 1 98.5 96 GLN B N 1
ATOM 1647 C CA . GLN B 1 96 ? -0.889 -3.523 0.716 1 98.5 96 GLN B CA 1
ATOM 1648 C C . GLN B 1 96 ? -1.964 -4.508 0.27 1 98.5 96 GLN B C 1
ATOM 1650 O O . GLN B 1 96 ? -3.152 -4.297 0.523 1 98.5 96 GLN B O 1
ATOM 1655 N N . ILE B 1 97 ? -1.646 -5.555 -0.355 1 98.56 97 ILE B N 1
ATOM 1656 C CA . ILE B 1 97 ? -2.605 -6.535 -0.848 1 98.56 97 ILE B CA 1
ATOM 1657 C C . ILE B 1 97 ? -3.338 -7.176 0.329 1 98.56 97 ILE B C 1
ATOM 1659 O O . ILE B 1 97 ? -4.559 -7.348 0.29 1 98.56 97 ILE B O 1
ATOM 1663 N N . GLU B 1 98 ? -2.586 -7.484 1.374 1 98.06 98 GLU B N 1
ATOM 1664 C CA . GLU B 1 98 ? -3.227 -8.062 2.551 1 98.06 98 GLU B CA 1
ATOM 1665 C C . GLU B 1 98 ? -4.238 -7.098 3.162 1 98.06 98 GLU B C 1
ATOM 1667 O O . GLU B 1 98 ? -5.316 -7.512 3.588 1 98.06 98 GLU B O 1
ATOM 1672 N N . SER B 1 99 ? -3.883 -5.832 3.189 1 97 99 SER B N 1
ATOM 1673 C CA . SER B 1 99 ? -4.801 -4.824 3.715 1 97 99 SER B CA 1
ATOM 1674 C C . SER B 1 99 ? -6.066 -4.738 2.873 1 97 99 SER B C 1
ATOM 1676 O O . SER B 1 99 ? -7.164 -4.559 3.41 1 97 99 SER B O 1
ATOM 1678 N N . LEU B 1 100 ? -5.93 -4.867 1.561 1 96.31 100 LEU B N 1
ATOM 1679 C CA . LEU B 1 100 ? -7.082 -4.816 0.671 1 96.31 100 LEU B CA 1
ATOM 1680 C C . LEU B 1 100 ? -7.961 -6.051 0.846 1 96.31 100 LEU B C 1
ATOM 1682 O O . LEU B 1 100 ? -9.188 -5.953 0.805 1 96.31 100 LEU B O 1
ATOM 1686 N N . LEU B 1 101 ? -7.328 -7.223 1.036 1 95.25 101 LEU B N 1
ATOM 1687 C CA . LEU B 1 101 ? -8.094 -8.438 1.287 1 95.25 101 LEU B CA 1
ATOM 1688 C C . LEU B 1 101 ? -8.984 -8.273 2.516 1 95.25 101 LEU B C 1
ATOM 1690 O O . LEU B 1 101 ? -10.148 -8.672 2.5 1 95.25 101 LEU B O 1
ATOM 1694 N N . VAL B 1 102 ? -8.414 -7.711 3.543 1 93.69 102 VAL B N 1
ATOM 1695 C CA . VAL B 1 102 ? -9.164 -7.473 4.77 1 93.69 102 VAL B CA 1
ATOM 1696 C C . VAL B 1 102 ? -10.305 -6.496 4.496 1 93.69 102 VAL B C 1
ATOM 1698 O O . VAL B 1 102 ? -11.453 -6.742 4.895 1 93.69 102 VAL B O 1
ATOM 1701 N N . ALA B 1 103 ? -10.023 -5.402 3.832 1 92.12 103 ALA B N 1
ATOM 1702 C CA . ALA B 1 103 ? -11.008 -4.363 3.561 1 92.12 103 ALA B CA 1
ATOM 1703 C C . ALA B 1 103 ? -12.18 -4.91 2.75 1 92.12 103 ALA B C 1
ATOM 1705 O O . ALA B 1 103 ? -13.344 -4.602 3.033 1 92.12 103 ALA B O 1
ATOM 1706 N N . TYR B 1 104 ? -11.906 -5.73 1.789 1 89.5 104 TYR B N 1
ATOM 1707 C CA . TYR B 1 104 ? -12.945 -6.238 0.896 1 89.5 104 TYR B CA 1
ATOM 1708 C C . TYR B 1 104 ? -13.75 -7.348 1.566 1 89.5 104 TYR B C 1
ATOM 1710 O O . TYR B 1 104 ? -14.852 -7.676 1.123 1 89.5 104 TYR B O 1
ATOM 1718 N N . LYS B 1 105 ? -13.211 -7.957 2.654 1 84.06 105 LYS B N 1
ATOM 1719 C CA . LYS B 1 105 ? -13.977 -8.906 3.459 1 84.06 105 LYS B CA 1
ATOM 1720 C C . LYS B 1 105 ? -14.93 -8.18 4.402 1 84.06 105 LYS B C 1
ATOM 1722 O O . LYS B 1 105 ? -16.047 -8.641 4.641 1 84.06 105 LYS B O 1
ATOM 1727 N N . GLU B 1 106 ? -14.359 -7.254 5.168 1 76.19 106 GLU B N 1
ATOM 1728 C CA . GLU B 1 106 ? -15.203 -6.492 6.086 1 76.19 106 GLU B CA 1
ATOM 1729 C C . GLU B 1 106 ? -16.375 -5.859 5.355 1 76.19 106 GLU B C 1
ATOM 1731 O O . GLU B 1 106 ? -17.453 -5.695 5.934 1 76.19 106 GLU B O 1
ATOM 1736 N N . ARG B 1 107 ? -16.219 -5.496 4.285 1 60.97 107 ARG B N 1
ATOM 1737 C CA . ARG B 1 107 ? -17.281 -4.945 3.463 1 60.97 107 ARG B CA 1
ATOM 1738 C C . ARG B 1 107 ? -18.422 -5.941 3.311 1 60.97 107 ARG B C 1
ATOM 1740 O O . ARG B 1 107 ? -19.594 -5.57 3.432 1 60.97 107 ARG B O 1
ATOM 1747 N N . PHE B 1 108 ? -18.109 -7.16 3.043 1 53.72 108 PHE B N 1
ATOM 1748 C CA . PHE B 1 108 ? -19.156 -8.164 2.881 1 53.72 108 PHE B CA 1
ATOM 1749 C C . PHE B 1 108 ? -19.891 -8.391 4.195 1 53.72 108 PHE B C 1
ATOM 1751 O O . PHE B 1 108 ? -21.094 -8.641 4.199 1 53.72 108 PHE B O 1
ATOM 1758 N N . ASP B 1 109 ? -19.172 -8.25 5.25 1 52.38 109 ASP B N 1
ATOM 1759 C CA . ASP B 1 109 ? -19.812 -8.523 6.531 1 52.38 109 ASP B CA 1
ATOM 1760 C C . ASP B 1 109 ? -20.766 -7.402 6.922 1 52.38 109 ASP B C 1
ATOM 1762 O O . ASP B 1 109 ? -21.781 -7.645 7.574 1 52.38 109 ASP B O 1
ATOM 1766 N N . LYS B 1 110 ? -20.375 -6.164 6.648 1 51.84 110 LYS B N 1
ATOM 1767 C CA . LYS B 1 110 ? -21.312 -5.102 6.988 1 51.84 110 LYS B CA 1
ATOM 1768 C C . LYS B 1 110 ? -22.5 -5.086 6.027 1 51.84 110 LYS B C 1
ATOM 1770 O O . LYS B 1 110 ? -23.578 -4.574 6.359 1 51.84 110 LYS B O 1
ATOM 1775 N N . ILE B 1 111 ? -22.312 -5.578 4.828 1 43.94 111 ILE B N 1
ATOM 1776 C CA . ILE B 1 111 ? -23.438 -5.699 3.898 1 43.94 111 ILE B CA 1
ATOM 1777 C C . ILE B 1 111 ? -24.406 -6.762 4.402 1 43.94 111 ILE B C 1
ATOM 1779 O O . ILE B 1 111 ? -25.625 -6.617 4.258 1 43.94 111 ILE B O 1
ATOM 1783 N N . ILE B 1 112 ? -23.969 -7.773 4.973 1 38.28 112 ILE B N 1
ATOM 1784 C CA . ILE B 1 112 ? -24.891 -8.812 5.383 1 38.28 112 ILE B CA 1
ATOM 1785 C C . ILE B 1 112 ? -25.562 -8.422 6.695 1 38.28 112 ILE B C 1
ATOM 1787 O O . ILE B 1 112 ? -26.688 -8.852 6.98 1 38.28 112 ILE B O 1
ATOM 1791 N N . LEU B 1 113 ? -24.984 -7.516 7.406 1 35.44 113 LEU B N 1
ATOM 1792 C CA . LEU B 1 113 ? -25.781 -7.191 8.586 1 35.44 113 LEU B CA 1
ATOM 1793 C C . LEU B 1 113 ? -26.781 -6.07 8.289 1 35.44 113 LEU B C 1
ATOM 1795 O O . LEU B 1 113 ? -26.438 -5.105 7.602 1 35.44 113 LEU B O 1
#

Solvent-accessible surface area (backbone atoms only — not comparable to full-atom values): 12591 Å² total; per-residue (Å²): 124,74,50,51,64,57,50,32,53,52,48,46,54,51,22,73,68,67,72,52,54,41,35,35,22,40,90,86,50,48,76,55,29,61,64,56,94,77,76,79,64,56,64,67,62,50,52,53,49,72,71,42,90,60,60,56,47,79,56,96,68,28,31,40,31,61,27,47,53,92,88,38,82,58,37,35,39,38,32,76,52,82,48,70,67,55,51,47,52,48,54,49,50,40,50,46,52,32,52,48,41,51,39,55,44,54,23,54,55,59,33,71,97,129,75,51,52,65,56,49,32,52,51,48,45,53,50,24,72,68,67,72,52,54,41,33,33,23,40,89,85,50,50,76,56,28,61,63,55,93,77,76,80,63,59,64,68,62,51,51,52,50,71,71,41,91,58,59,56,47,80,56,96,70,27,31,40,31,62,27,47,55,90,82,41,82,58,35,34,39,38,34,77,50,82,48,69,68,54,50,48,53,51,52,49,48,40,50,47,51,32,53,49,41,51,39,54,45,53,23,53,54,58,33,73,95

pLDDT: mean 91.81, std 12.62, range [34.53, 98.75]

Sequence (226 aa):
MISNQILQETLDGIHSISNVDLYVIDLNGKILAKTKETEAEDEDTLKGFINSVAESQVVGGKQYFKIFDDKRLEYVLLADGESESMYMVAKMAVFQIESLLVAYKERFDKIILMISNQILQETLDGIHSISNVDLYVIDLNGKILAKTKETEAEDEDTLKGFINSVAESQVVGGKQYFKIFDDKRLEYVLLADGESESMYMVAKMAVFQIESLLVAYKERFDKIIL